Protein AF-A0A9P7BTG9-F1 (afdb_monomer_lite)

Sequence (246 aa):
MSDYFNIENDNTDRVLPYNYRPGTDLISKMVLTDNQGMNMLIKVLVPEVAEDHYVAISMEFINKNKCDVFYAPHDPLSAFPPVFIEVDEKFFVRAVHYINEHKADEELHPLQALGDFVCSQSLSMSTLDYGKNDEWVKLLYSIAHDNFKQLSGEENEKLRCLENGDKASIEKALSYVDDALGFLQRQKRKYCEAIETTPIEEAPPLVYLNKNRKLTSSVDLNDERNKTELYQFVQRFKSIESGRIN

Foldseek 3Di:
DPPLPPPVDPPQVQFDDLCLAQQRLPLLLQLCQDQSSVQLVCCVVPVPDDGPQWHWDFDCDPVNDGQSTKIDGPDPPDPDDIDTHHPDPVLLVVLVVVCVVPVPDPEDDLSNLSSCRNPVSDRGLVPRPPCSVYRSVVSSRVSSSVVVVVVVVVVVVLVVLVVVDDPVSVVVVVVVVVVVVVVVVVVVVVVVVCPVVDPPPPDPPVPPVCPDDPDPDDPPPPPVVVVVVVVVVQQVQQDPVPRDRD

Organism: Rhizopus oryzae (NCBI:txid64495)

Structure (mmCIF, N/CA/C/O backbone):
data_AF-A0A9P7BTG9-F1
#
_entry.id   AF-A0A9P7BTG9-F1
#
loop_
_atom_site.group_PDB
_atom_site.id
_atom_site.type_symbol
_atom_site.label_atom_id
_atom_site.label_alt_id
_atom_site.label_comp_id
_atom_site.label_asym_id
_atom_site.label_entity_id
_atom_site.label_seq_id
_atom_site.pdbx_PDB_ins_code
_atom_site.Cartn_x
_atom_site.Cartn_y
_atom_site.Cartn_z
_atom_site.occupancy
_atom_site.B_iso_or_equiv
_atom_site.auth_seq_id
_atom_site.auth_comp_id
_atom_site.auth_asym_id
_atom_site.auth_atom_id
_atom_site.pdbx_PDB_model_num
ATOM 1 N N . MET A 1 1 ? 2.118 -22.722 -7.208 1.00 48.25 1 MET A N 1
ATOM 2 C CA . MET A 1 1 ? 1.121 -21.640 -7.364 1.00 48.25 1 MET A CA 1
ATOM 3 C C . MET A 1 1 ? -0.091 -21.834 -6.443 1.00 48.25 1 MET A C 1
ATOM 5 O O . MET A 1 1 ? -0.808 -20.872 -6.247 1.00 48.25 1 MET A O 1
ATOM 9 N N . SER A 1 2 ? -0.300 -23.015 -5.832 1.00 49.09 2 SER A N 1
ATOM 10 C CA . SER A 1 2 ? -1.468 -23.319 -4.980 1.00 49.09 2 SER A CA 1
ATOM 11 C C . SER A 1 2 ? -1.389 -22.857 -3.521 1.00 49.09 2 SER A C 1
ATOM 13 O O . SER A 1 2 ? -2.415 -22.840 -2.855 1.00 49.09 2 SER A O 1
ATOM 15 N N . ASP A 1 3 ? -0.213 -22.505 -3.001 1.00 51.28 3 ASP A N 1
ATOM 16 C CA . ASP A 1 3 ? -0.027 -22.437 -1.540 1.00 51.28 3 ASP A CA 1
ATOM 17 C C . ASP A 1 3 ? -0.381 -21.066 -0.928 1.00 51.28 3 ASP A C 1
ATOM 19 O O . ASP A 1 3 ? -0.413 -20.929 0.292 1.00 51.28 3 ASP A O 1
ATOM 23 N N . TYR A 1 4 ? -0.713 -20.066 -1.755 1.00 51.84 4 TYR A N 1
ATOM 24 C CA . TYR A 1 4 ? -1.147 -18.736 -1.300 1.00 51.84 4 TYR A CA 1
ATOM 25 C C . TYR A 1 4 ? -2.617 -18.682 -0.854 1.00 51.84 4 TYR A C 1
ATOM 27 O O . TYR A 1 4 ? -2.995 -17.797 -0.089 1.00 51.84 4 TYR A O 1
ATOM 35 N N . PHE A 1 5 ? -3.455 -19.619 -1.303 1.00 51.56 5 PHE A N 1
ATOM 36 C CA . PHE A 1 5 ? -4.912 -19.504 -1.208 1.00 51.56 5 PHE A CA 1
ATOM 37 C C . PHE A 1 5 ? -5.517 -20.461 -0.176 1.00 51.56 5 PHE A C 1
ATOM 39 O O . PHE A 1 5 ? -6.381 -21.271 -0.490 1.00 51.56 5 PHE A O 1
ATOM 46 N N . ASN A 1 6 ? -5.096 -20.355 1.086 1.00 49.50 6 ASN A N 1
ATOM 47 C CA . ASN A 1 6 ? -5.855 -20.918 2.213 1.00 49.50 6 ASN A CA 1
ATOM 48 C C . ASN A 1 6 ? -6.811 -19.854 2.783 1.00 49.50 6 ASN A C 1
ATOM 50 O O . ASN A 1 6 ? -6.765 -19.498 3.960 1.00 49.50 6 ASN A O 1
ATOM 54 N N . ILE A 1 7 ? -7.668 -19.295 1.923 1.00 54.38 7 ILE A N 1
ATOM 55 C CA . ILE A 1 7 ? -8.685 -18.310 2.314 1.00 54.38 7 ILE A CA 1
ATOM 56 C C . ILE A 1 7 ? -9.969 -19.078 2.677 1.00 54.38 7 ILE A C 1
ATOM 58 O O . ILE A 1 7 ? -10.955 -19.059 1.952 1.00 54.38 7 ILE A O 1
ATOM 62 N N . GLU A 1 8 ? -9.976 -19.794 3.807 1.00 49.59 8 GLU A N 1
ATOM 63 C CA . GLU A 1 8 ? -11.132 -20.606 4.253 1.00 49.59 8 GLU A CA 1
ATOM 64 C C . GLU A 1 8 ? -12.331 -19.783 4.784 1.00 49.59 8 GLU A C 1
ATOM 66 O O . GLU A 1 8 ? -13.208 -20.302 5.469 1.00 49.59 8 GLU A O 1
ATOM 71 N N . ASN A 1 9 ? -12.425 -18.489 4.477 1.00 52.09 9 ASN A N 1
ATOM 72 C CA . ASN A 1 9 ? -13.602 -17.693 4.821 1.00 52.09 9 ASN A CA 1
ATOM 73 C C . ASN A 1 9 ? -13.928 -16.712 3.700 1.00 52.09 9 ASN A C 1
ATOM 75 O O . ASN A 1 9 ? -13.334 -15.636 3.617 1.00 52.09 9 ASN A O 1
ATOM 79 N N . ASP A 1 10 ? -14.918 -17.083 2.890 1.00 55.00 10 ASP A N 1
ATOM 80 C CA . ASP A 1 10 ? -15.597 -16.226 1.920 1.00 55.00 10 ASP A CA 1
ATOM 81 C C . ASP A 1 10 ? -16.343 -15.105 2.663 1.00 55.00 10 ASP A C 1
ATOM 83 O O . ASP A 1 10 ? -17.532 -15.179 2.963 1.00 55.00 10 ASP A O 1
ATOM 87 N N . ASN A 1 11 ? -15.590 -14.103 3.111 1.00 59.12 11 ASN A N 1
ATOM 88 C CA . ASN A 1 11 ? -16.087 -12.987 3.903 1.00 59.12 11 ASN A CA 1
ATOM 89 C C . ASN A 1 11 ? -16.090 -11.728 3.032 1.00 59.12 11 ASN A C 1
ATOM 91 O O . ASN A 1 11 ? -15.403 -10.742 3.306 1.00 59.12 11 ASN A O 1
ATOM 95 N N . THR A 1 12 ? -16.856 -11.802 1.941 1.00 60.56 12 THR A N 1
ATOM 96 C CA . THR A 1 12 ? -17.071 -10.729 0.955 1.00 60.56 12 THR A CA 1
ATOM 97 C C . THR A 1 12 ? -17.723 -9.474 1.544 1.00 60.56 12 THR A C 1
ATOM 99 O O . THR A 1 12 ? -17.720 -8.423 0.904 1.00 60.56 12 THR A O 1
ATOM 102 N N . ASP A 1 13 ? -18.258 -9.573 2.763 1.00 64.50 13 ASP A N 1
ATOM 103 C CA . ASP A 1 13 ? -18.960 -8.505 3.485 1.00 64.50 13 ASP A CA 1
ATOM 104 C C . ASP A 1 13 ? -18.029 -7.618 4.328 1.00 64.50 13 ASP A C 1
ATOM 106 O O . ASP A 1 13 ? -18.480 -6.752 5.081 1.00 64.50 13 ASP A O 1
ATOM 110 N N . ARG A 1 14 ? -16.710 -7.799 4.214 1.00 70.31 14 ARG A N 1
ATOM 111 C CA . ARG A 1 14 ? -15.727 -6.933 4.872 1.00 70.31 14 ARG A CA 1
ATOM 112 C C . ARG A 1 14 ? -15.742 -5.541 4.231 1.00 70.31 14 ARG A C 1
ATOM 114 O O . ARG A 1 14 ? -15.359 -5.373 3.076 1.00 70.31 14 ARG A O 1
ATOM 121 N N . VAL A 1 15 ? -16.179 -4.545 5.002 1.00 76.25 15 VAL A N 1
ATOM 122 C CA . VAL A 1 15 ? -16.248 -3.135 4.588 1.00 76.25 15 VAL A CA 1
ATOM 123 C C . VAL A 1 15 ? -15.075 -2.355 5.179 1.00 76.25 15 VAL A C 1
ATOM 125 O O . VAL A 1 15 ? -14.891 -2.336 6.397 1.00 76.25 15 VAL A O 1
ATOM 128 N N . LEU A 1 16 ? -14.311 -1.670 4.327 1.00 73.06 16 LEU A N 1
ATOM 129 C CA . LEU A 1 16 ? -13.250 -0.749 4.739 1.00 73.06 16 LEU A CA 1
ATOM 130 C C . LEU A 1 16 ? -13.822 0.666 4.967 1.00 73.06 16 LEU A C 1
ATOM 132 O O . LEU A 1 16 ? -14.593 1.154 4.135 1.00 73.06 16 LEU A O 1
ATOM 136 N N . PRO A 1 17 ? -13.470 1.377 6.058 1.00 73.56 17 PRO A N 1
ATOM 137 C CA . PRO A 1 17 ? -13.908 2.761 6.242 1.00 73.56 17 PRO A CA 1
ATOM 138 C C . PRO A 1 17 ? -13.326 3.699 5.178 1.00 73.56 17 PRO A C 1
ATOM 140 O O . PRO A 1 17 ? -12.291 3.418 4.585 1.00 73.56 17 PRO A O 1
ATOM 143 N N . TYR A 1 18 ? -13.952 4.865 4.977 1.00 69.56 18 TYR A N 1
ATOM 144 C CA . TYR A 1 18 ? -13.616 5.803 3.892 1.00 69.56 18 TYR A CA 1
ATOM 145 C C . TYR A 1 18 ? -12.119 6.149 3.780 1.00 69.56 18 TYR A C 1
ATOM 147 O O . TYR A 1 18 ? -11.564 6.130 2.686 1.00 69.56 18 TYR A O 1
ATOM 155 N N . ASN A 1 19 ? -11.454 6.413 4.907 1.00 65.50 19 ASN A N 1
ATOM 156 C CA . ASN A 1 19 ? -10.033 6.790 4.932 1.00 65.50 19 ASN A CA 1
ATOM 157 C C . ASN A 1 19 ? -9.084 5.620 4.611 1.00 65.50 19 ASN A C 1
ATOM 159 O O . ASN A 1 19 ? -7.916 5.835 4.294 1.00 65.50 19 ASN A O 1
ATOM 163 N N . TYR A 1 20 ? -9.601 4.394 4.662 1.00 66.94 20 TYR A N 1
ATOM 164 C CA . TYR A 1 20 ? -8.882 3.142 4.448 1.00 66.94 20 TYR A CA 1
ATOM 165 C C . TYR A 1 20 ? -9.385 2.427 3.186 1.00 66.94 20 TYR A C 1
ATOM 167 O O . TYR A 1 20 ? -9.318 1.206 3.076 1.00 66.94 20 TYR A O 1
ATOM 175 N N . ARG A 1 21 ? -9.935 3.174 2.227 1.00 71.00 21 ARG A N 1
ATOM 176 C CA . ARG A 1 21 ? -10.299 2.599 0.935 1.00 71.00 21 ARG A CA 1
ATOM 177 C C . ARG A 1 21 ? -9.044 2.314 0.108 1.00 71.00 21 ARG A C 1
ATOM 179 O O . ARG A 1 21 ? -8.092 3.095 0.166 1.00 71.00 21 ARG A O 1
ATOM 186 N N . PRO A 1 22 ? -9.049 1.255 -0.709 1.00 63.25 22 PRO A N 1
ATOM 187 C CA . PRO A 1 22 ? -8.039 1.081 -1.744 1.00 63.25 22 PRO A CA 1
ATOM 188 C C . PRO A 1 22 ? -7.953 2.339 -2.627 1.00 63.25 22 PRO A C 1
ATOM 190 O O . PRO A 1 22 ? -8.976 2.956 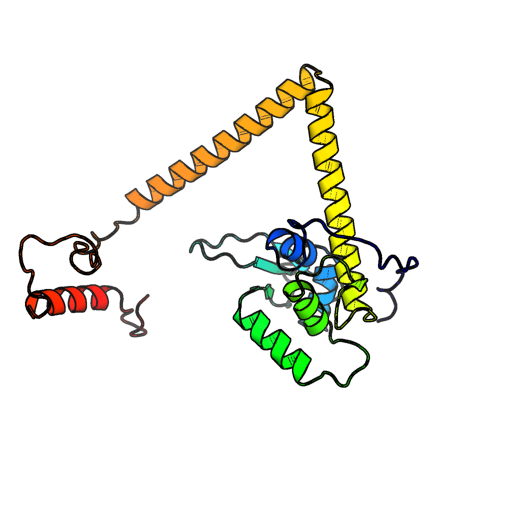-2.924 1.00 63.25 22 PRO A O 1
ATOM 193 N N . GLY A 1 23 ? -6.744 2.783 -2.973 1.00 61.44 23 GLY A N 1
ATOM 194 C CA . GLY A 1 23 ? -6.535 4.042 -3.703 1.00 61.44 23 GLY A CA 1
ATOM 195 C C . GLY A 1 23 ? -6.393 5.286 -2.831 1.00 61.44 23 GLY A C 1
ATOM 196 O O . GLY A 1 23 ? -6.029 6.345 -3.341 1.00 61.44 23 GLY A O 1
ATOM 197 N N . THR A 1 24 ? -6.597 5.178 -1.512 1.00 64.69 24 THR A N 1
ATOM 198 C CA . THR A 1 24 ? -5.967 6.127 -0.588 1.00 64.69 24 THR A CA 1
ATOM 199 C C . THR A 1 24 ? -4.496 5.755 -0.410 1.00 64.69 24 THR A C 1
ATOM 201 O O . THR A 1 24 ? -4.118 4.579 -0.477 1.00 64.69 24 THR A O 1
ATOM 204 N N . ASP A 1 25 ? -3.655 6.765 -0.187 1.00 69.19 25 ASP A N 1
ATOM 205 C CA . ASP A 1 25 ? -2.204 6.602 -0.050 1.00 69.19 25 ASP A CA 1
ATOM 206 C C . ASP A 1 25 ? -1.841 5.587 1.051 1.00 69.19 25 ASP A C 1
ATOM 208 O O . ASP A 1 25 ? -0.943 4.768 0.891 1.00 69.19 25 ASP A O 1
ATOM 212 N N . LEU A 1 26 ? -2.600 5.582 2.152 1.00 76.62 26 LEU A N 1
ATOM 213 C CA . LEU A 1 26 ? -2.288 4.784 3.334 1.00 76.62 26 LEU A CA 1
ATOM 214 C C . LEU A 1 26 ? -2.482 3.277 3.115 1.00 76.62 26 LEU A C 1
ATOM 216 O O . LEU A 1 26 ? -1.546 2.514 3.321 1.00 76.62 26 LEU A O 1
ATOM 220 N N . ILE A 1 27 ? -3.673 2.832 2.702 1.00 80.31 27 ILE A N 1
ATOM 221 C CA . ILE A 1 27 ? -3.947 1.389 2.565 1.00 80.31 27 ILE A CA 1
ATOM 222 C C . ILE A 1 27 ? -3.188 0.782 1.397 1.00 80.31 27 ILE A C 1
ATOM 224 O O . ILE A 1 27 ? -2.675 -0.328 1.516 1.00 80.31 27 ILE A O 1
ATOM 228 N N . SER A 1 28 ? -3.049 1.532 0.305 1.00 79.12 28 SER A N 1
ATOM 229 C CA . SER A 1 28 ? -2.242 1.098 -0.834 1.00 79.12 28 SER A CA 1
ATOM 230 C C . SER A 1 28 ? -0.789 0.886 -0.403 1.00 79.12 28 SER A C 1
ATOM 232 O O . SER A 1 28 ? -0.228 -0.172 -0.672 1.00 79.12 28 SER A O 1
ATOM 234 N N . LYS A 1 29 ? -0.208 1.816 0.370 1.00 82.88 29 LYS A N 1
ATOM 235 C CA . LYS A 1 29 ? 1.131 1.636 0.951 1.00 82.88 29 LYS A CA 1
ATOM 236 C C . LYS A 1 29 ? 1.209 0.434 1.879 1.00 82.88 29 LYS A C 1
ATOM 238 O O . LYS A 1 29 ? 2.139 -0.345 1.739 1.00 82.88 29 LYS A O 1
ATOM 243 N N . MET A 1 30 ? 0.235 0.243 2.769 1.00 85.19 30 MET A N 1
ATOM 244 C CA . MET A 1 30 ? 0.238 -0.898 3.692 1.00 85.19 30 MET A CA 1
ATOM 245 C C . MET A 1 30 ? 0.230 -2.240 2.963 1.00 85.19 30 MET A C 1
ATOM 247 O O . MET A 1 30 ? 1.031 -3.109 3.290 1.00 85.19 30 MET A O 1
ATOM 251 N N . VAL A 1 31 ? -0.627 -2.388 1.950 1.00 86.56 31 VAL A N 1
ATOM 252 C CA . VAL A 1 31 ? -0.682 -3.597 1.115 1.00 86.56 31 VAL A CA 1
ATOM 253 C C . VAL A 1 31 ? 0.636 -3.812 0.371 1.00 86.56 31 VAL A C 1
ATOM 255 O O . VAL A 1 31 ? 1.121 -4.936 0.299 1.00 86.56 31 VAL A O 1
ATOM 258 N N . LEU A 1 32 ? 1.251 -2.742 -0.138 1.00 88.19 32 LEU A N 1
ATOM 259 C CA . LEU A 1 32 ? 2.544 -2.821 -0.818 1.00 88.19 32 LEU A CA 1
ATOM 260 C C . LEU A 1 32 ? 3.720 -3.084 0.140 1.00 88.19 32 LEU A C 1
ATOM 262 O O . LEU A 1 32 ? 4.764 -3.552 -0.305 1.00 88.19 32 LEU A O 1
ATOM 266 N N . THR A 1 33 ? 3.593 -2.790 1.433 1.00 90.38 33 THR A N 1
ATOM 267 C CA . THR A 1 33 ? 4.624 -3.090 2.444 1.00 90.38 33 THR A CA 1
ATOM 268 C C . THR A 1 33 ? 4.406 -4.415 3.168 1.00 90.38 33 THR A C 1
ATOM 270 O O . THR A 1 33 ? 5.292 -4.852 3.897 1.00 90.38 33 THR A O 1
ATOM 273 N N . ASP A 1 34 ? 3.242 -5.040 2.996 1.00 92.38 34 ASP A N 1
ATOM 274 C CA . ASP A 1 34 ? 2.944 -6.354 3.552 1.00 92.38 34 ASP A CA 1
ATOM 275 C C . ASP A 1 34 ? 3.774 -7.441 2.850 1.00 92.38 34 ASP A C 1
ATOM 277 O O . ASP A 1 34 ? 3.947 -7.412 1.630 1.00 92.38 34 ASP A O 1
ATOM 281 N N . ASN A 1 35 ? 4.276 -8.419 3.608 1.00 92.38 35 ASN A N 1
ATOM 282 C CA . ASN A 1 35 ? 5.151 -9.458 3.061 1.00 92.38 35 ASN A CA 1
ATOM 283 C C . ASN A 1 35 ? 4.454 -10.306 1.990 1.00 92.38 35 ASN A C 1
ATOM 285 O O . ASN A 1 35 ? 5.084 -10.653 0.992 1.00 92.38 35 ASN A O 1
ATOM 289 N N . GLN A 1 36 ? 3.163 -10.619 2.149 1.00 90.38 36 GLN A N 1
ATOM 290 C CA . GLN A 1 36 ? 2.427 -11.403 1.156 1.00 90.38 36 GLN A CA 1
ATOM 291 C C . GLN A 1 36 ? 2.197 -10.586 -0.117 1.00 90.38 36 GLN A C 1
ATOM 293 O O . GLN A 1 36 ? 2.461 -11.079 -1.215 1.00 90.38 36 GLN A O 1
ATOM 298 N N . GLY A 1 37 ? 1.778 -9.323 0.026 1.00 87.31 37 GLY A N 1
ATOM 299 C CA . GLY A 1 37 ? 1.599 -8.404 -1.104 1.00 87.31 37 GLY A CA 1
ATOM 300 C C . GLY A 1 37 ? 2.902 -8.145 -1.869 1.00 87.31 37 GLY A C 1
ATOM 301 O O . GLY A 1 37 ? 2.932 -8.189 -3.101 1.00 87.31 37 GLY A O 1
ATOM 302 N N . MET A 1 38 ? 4.005 -7.955 -1.143 1.00 92.25 38 MET A N 1
ATOM 303 C CA . MET A 1 38 ? 5.342 -7.796 -1.712 1.00 92.25 38 MET A CA 1
ATOM 304 C C . MET A 1 38 ? 5.807 -9.067 -2.425 1.00 92.25 38 MET A C 1
ATOM 306 O O . MET A 1 38 ? 6.222 -8.983 -3.578 1.00 92.25 38 MET A O 1
ATOM 310 N N . ASN A 1 39 ? 5.724 -10.239 -1.785 1.00 91.88 39 ASN A N 1
ATOM 311 C CA . ASN A 1 39 ? 6.139 -11.507 -2.393 1.00 91.88 39 ASN A CA 1
ATOM 312 C C . ASN A 1 39 ? 5.349 -11.793 -3.673 1.00 91.88 39 ASN A C 1
ATOM 314 O O . ASN A 1 39 ? 5.946 -12.165 -4.682 1.00 91.88 39 ASN A O 1
ATOM 318 N N . MET A 1 40 ? 4.037 -11.531 -3.667 1.00 89.38 40 MET A N 1
ATOM 319 C CA . MET A 1 40 ? 3.194 -11.611 -4.860 1.00 89.38 40 MET A CA 1
ATOM 320 C C . MET A 1 40 ? 3.746 -10.736 -5.997 1.00 89.38 40 MET A C 1
ATOM 322 O O . MET A 1 40 ? 3.944 -11.219 -7.112 1.00 89.38 40 MET A O 1
ATOM 326 N N . LEU A 1 41 ? 4.025 -9.457 -5.729 1.00 88.50 41 LEU A N 1
ATOM 327 C CA . LEU A 1 41 ? 4.524 -8.519 -6.741 1.00 88.50 41 LEU A CA 1
ATOM 328 C C . LEU A 1 41 ? 5.907 -8.891 -7.260 1.00 88.50 41 LEU A C 1
ATOM 330 O O . LEU A 1 41 ? 6.155 -8.909 -8.465 1.00 88.50 41 LEU A O 1
ATOM 334 N N . ILE A 1 42 ? 6.808 -9.203 -6.341 1.00 91.81 42 ILE A N 1
ATOM 335 C CA . ILE A 1 42 ? 8.182 -9.572 -6.639 1.00 91.81 42 ILE A CA 1
ATOM 336 C C . ILE A 1 42 ? 8.230 -10.860 -7.460 1.00 91.81 42 ILE A C 1
ATOM 338 O O . ILE A 1 42 ? 8.995 -10.929 -8.417 1.00 91.81 42 ILE A O 1
ATOM 342 N N . LYS A 1 43 ? 7.360 -11.837 -7.181 1.00 90.50 43 LYS A N 1
ATOM 343 C CA . LYS A 1 43 ? 7.291 -13.074 -7.967 1.00 90.50 43 LYS A CA 1
ATOM 344 C C . LYS A 1 43 ? 6.872 -12.840 -9.417 1.00 90.50 43 LYS A C 1
ATOM 346 O O . LYS A 1 43 ? 7.244 -13.609 -10.296 1.00 90.50 43 LYS A O 1
ATOM 351 N N . VAL A 1 44 ? 6.109 -11.783 -9.670 1.00 86.12 44 VAL A N 1
ATOM 352 C CA . VAL A 1 44 ? 5.677 -11.402 -11.018 1.00 86.12 44 VAL A CA 1
ATOM 353 C C . VAL A 1 44 ? 6.761 -10.612 -11.748 1.00 86.12 44 VAL A C 1
ATOM 355 O O . VAL A 1 44 ? 6.975 -10.818 -12.939 1.00 86.12 44 VAL A O 1
ATOM 358 N N . LEU A 1 45 ? 7.450 -9.714 -11.042 1.00 86.50 45 LEU A N 1
ATOM 359 C CA . LEU A 1 45 ? 8.472 -8.840 -11.624 1.00 86.50 45 LEU A CA 1
ATOM 360 C C . LEU A 1 45 ? 9.835 -9.530 -11.785 1.00 86.50 45 LEU A C 1
ATOM 362 O O . LEU A 1 45 ? 10.576 -9.204 -12.710 1.00 86.50 45 LEU A O 1
ATOM 366 N N . VAL A 1 46 ? 10.163 -10.464 -10.891 1.00 91.12 46 VAL A N 1
ATOM 367 C CA . VAL A 1 46 ? 11.431 -11.207 -10.837 1.00 91.12 46 VAL A CA 1
ATOM 368 C C . VAL A 1 46 ? 11.127 -12.692 -10.565 1.00 91.12 46 VAL A C 1
ATOM 370 O O . VAL A 1 46 ? 11.295 -13.168 -9.442 1.00 91.12 46 VAL A O 1
ATOM 373 N N . PRO A 1 47 ? 10.635 -13.456 -11.558 1.00 88.44 47 PRO A N 1
ATOM 374 C CA . PRO A 1 47 ? 10.112 -14.813 -11.349 1.00 88.44 47 PRO A CA 1
ATOM 375 C C . PRO A 1 47 ? 11.088 -15.812 -10.716 1.00 88.44 47 PRO A C 1
ATOM 377 O O . PRO A 1 47 ? 10.664 -16.772 -10.060 1.00 88.44 47 PRO A O 1
ATOM 380 N N . GLU A 1 48 ? 12.391 -15.593 -10.890 1.00 90.62 48 GLU A N 1
ATOM 381 C CA . GLU A 1 48 ? 13.472 -16.447 -10.393 1.00 90.62 48 GLU A CA 1
ATOM 382 C C . GLU A 1 48 ? 13.701 -16.319 -8.884 1.00 90.62 48 GLU A C 1
ATOM 384 O O . GLU A 1 48 ? 14.339 -17.184 -8.282 1.00 90.62 48 GLU A O 1
ATOM 389 N N . VAL A 1 49 ? 13.191 -15.256 -8.261 1.00 90.44 49 VAL A N 1
ATOM 390 C CA . VAL A 1 49 ? 13.382 -15.020 -6.833 1.00 90.44 49 VAL A CA 1
ATOM 391 C C . VAL A 1 49 ? 12.474 -15.936 -6.004 1.00 90.44 49 VAL A C 1
ATOM 393 O O . VAL A 1 49 ? 11.334 -16.247 -6.381 1.00 90.44 49 VAL A O 1
ATOM 396 N N . ALA A 1 50 ? 12.986 -16.407 -4.871 1.00 89.31 50 ALA A N 1
ATOM 397 C CA . ALA A 1 50 ? 12.166 -17.074 -3.871 1.00 89.31 50 ALA A CA 1
ATOM 398 C C . ALA A 1 50 ? 11.468 -16.040 -2.971 1.00 89.31 50 ALA A C 1
ATOM 400 O O . ALA A 1 50 ? 11.820 -14.859 -2.965 1.00 89.31 50 ALA A O 1
ATOM 401 N N . GLU A 1 51 ? 10.468 -16.495 -2.223 1.00 91.06 51 GLU A N 1
ATOM 402 C CA . GLU A 1 51 ? 9.747 -15.672 -1.249 1.00 91.06 51 GLU A CA 1
ATOM 403 C C . GLU A 1 51 ? 10.695 -15.113 -0.176 1.00 91.06 51 GLU A C 1
ATOM 405 O O . GLU A 1 51 ? 11.767 -15.673 0.079 1.00 91.06 51 GLU A O 1
ATOM 410 N N . ASP A 1 52 ? 10.322 -13.973 0.409 1.00 93.19 52 ASP A N 1
ATOM 411 C CA . ASP A 1 52 ? 11.027 -13.295 1.508 1.00 93.19 52 ASP A CA 1
ATOM 412 C C . ASP A 1 52 ? 12.468 -12.852 1.190 1.00 93.19 52 ASP A C 1
ATOM 414 O O . ASP A 1 52 ? 13.255 -12.522 2.076 1.00 93.19 52 ASP A O 1
ATOM 418 N N . HIS A 1 53 ? 12.832 -12.807 -0.094 1.00 94.12 53 HIS A N 1
ATOM 419 C CA . HIS A 1 53 ? 14.145 -12.334 -0.544 1.00 94.12 53 HIS A CA 1
ATOM 420 C C . HIS A 1 53 ? 14.221 -10.823 -0.726 1.00 94.12 53 HIS A C 1
ATOM 422 O O . HIS A 1 53 ? 15.305 -10.303 -0.988 1.00 94.12 53 HIS A O 1
ATOM 428 N N . TYR A 1 54 ? 13.098 -10.125 -0.604 1.00 95.75 54 TYR A N 1
ATOM 429 C CA . TYR A 1 54 ? 13.026 -8.675 -0.668 1.00 95.75 54 TYR A CA 1
ATOM 430 C C . TYR A 1 54 ? 12.504 -8.110 0.645 1.00 95.75 54 TYR A C 1
ATOM 432 O O . TYR A 1 54 ? 11.838 -8.797 1.413 1.00 95.75 54 TYR A O 1
ATOM 440 N N . VAL A 1 55 ? 12.816 -6.843 0.889 1.00 95.31 55 VAL A N 1
ATOM 441 C CA . VAL A 1 55 ? 12.275 -6.051 1.991 1.00 95.31 55 VAL A CA 1
ATOM 442 C C . VAL A 1 55 ? 11.795 -4.707 1.464 1.00 95.31 55 VAL A C 1
ATOM 444 O O . VAL A 1 55 ? 12.456 -4.080 0.630 1.00 95.31 55 VAL A O 1
ATOM 447 N N . ALA A 1 56 ? 10.654 -4.247 1.971 1.00 92.44 56 ALA A N 1
ATOM 448 C CA . ALA A 1 56 ? 10.177 -2.898 1.723 1.00 92.44 56 ALA A CA 1
ATOM 449 C C . ALA A 1 56 ? 10.983 -1.898 2.558 1.00 92.44 56 ALA A C 1
ATOM 451 O O . ALA A 1 56 ? 11.070 -2.003 3.782 1.00 92.44 56 ALA A O 1
ATOM 452 N N . ILE A 1 57 ? 11.571 -0.907 1.894 1.00 88.62 57 ILE A N 1
ATOM 453 C CA . ILE A 1 57 ? 12.304 0.178 2.537 1.00 88.62 57 ILE A CA 1
ATOM 454 C C . ILE A 1 57 ? 11.522 1.468 2.332 1.00 88.62 57 ILE A C 1
ATOM 456 O O . ILE A 1 57 ? 11.240 1.884 1.208 1.00 88.62 57 ILE A O 1
ATOM 460 N N . SER A 1 58 ? 11.225 2.142 3.440 1.00 77.56 58 SER A N 1
ATOM 461 C CA . SER A 1 58 ? 10.712 3.507 3.407 1.00 77.56 58 SER A CA 1
ATOM 462 C C . SER A 1 58 ? 11.810 4.445 2.902 1.00 77.56 58 SER A C 1
ATOM 464 O O . SER A 1 58 ? 12.784 4.692 3.615 1.00 77.56 58 SER A O 1
ATOM 466 N N . MET A 1 59 ? 11.651 4.998 1.699 1.00 65.06 59 MET A N 1
ATOM 467 C CA . MET A 1 59 ? 12.560 6.015 1.168 1.00 65.06 59 MET A CA 1
ATOM 468 C C . MET A 1 59 ? 11.871 7.365 0.993 1.00 65.06 59 MET A C 1
ATOM 470 O O . MET A 1 59 ? 10.996 7.543 0.151 1.00 65.06 59 MET A O 1
ATOM 474 N N . GLU A 1 60 ? 12.361 8.355 1.735 1.00 61.84 60 GLU A N 1
ATOM 475 C CA . GLU A 1 60 ? 12.297 9.749 1.305 1.00 61.84 60 GLU A CA 1
ATOM 476 C C . GLU A 1 60 ? 13.597 10.044 0.547 1.00 61.84 60 GLU A C 1
ATOM 478 O O . GLU A 1 60 ? 14.677 10.030 1.145 1.00 61.84 60 GLU A O 1
ATOM 483 N N . PHE A 1 61 ? 13.532 10.268 -0.770 1.00 60.12 61 PHE A N 1
ATOM 484 C CA . PHE A 1 61 ? 14.735 10.618 -1.526 1.00 60.12 61 PHE A CA 1
ATOM 485 C C . PHE A 1 61 ? 15.217 12.022 -1.145 1.00 60.12 61 PHE A C 1
ATOM 487 O O . PHE A 1 61 ? 14.435 12.910 -0.798 1.00 60.12 61 PHE A O 1
ATOM 494 N N . ILE A 1 62 ? 16.529 12.248 -1.273 1.00 53.59 62 ILE A N 1
ATOM 495 C CA . ILE A 1 62 ? 17.191 13.532 -0.971 1.00 53.59 62 ILE A CA 1
ATOM 496 C C . ILE A 1 62 ? 16.572 14.694 -1.773 1.00 53.59 62 ILE A C 1
ATOM 498 O O . ILE A 1 62 ? 16.529 15.827 -1.298 1.00 53.59 62 ILE A O 1
ATOM 502 N N . ASN A 1 63 ? 16.036 14.418 -2.964 1.00 58.66 63 ASN A N 1
ATOM 503 C CA . ASN A 1 63 ? 15.382 15.402 -3.830 1.00 58.66 63 ASN A CA 1
ATOM 504 C C . ASN A 1 63 ? 13.924 15.722 -3.440 1.00 58.66 63 ASN A C 1
ATOM 506 O O . ASN A 1 63 ? 13.256 16.441 -4.176 1.00 58.66 63 ASN A O 1
ATOM 510 N N . LYS A 1 64 ? 13.425 15.210 -2.305 1.00 58.84 64 LYS A N 1
ATOM 511 C CA . LYS A 1 64 ? 12.025 15.320 -1.850 1.00 58.84 64 LYS A CA 1
ATOM 512 C C . LYS A 1 64 ? 10.992 14.648 -2.761 1.00 58.84 64 LYS A C 1
ATOM 514 O O . LYS A 1 64 ? 9.805 14.723 -2.444 1.00 58.84 64 LYS A O 1
ATOM 519 N N . ASN A 1 65 ? 11.407 13.961 -3.826 1.00 56.19 65 ASN A N 1
ATOM 520 C CA . ASN A 1 65 ? 10.510 13.035 -4.502 1.00 56.19 65 ASN A CA 1
ATOM 521 C C . ASN A 1 65 ? 10.329 11.822 -3.589 1.00 56.19 65 ASN A C 1
ATOM 523 O O . ASN A 1 65 ? 11.268 11.376 -2.927 1.00 56.19 65 ASN A O 1
ATOM 527 N N . LYS A 1 66 ? 9.106 11.311 -3.511 1.00 64.06 66 LYS A N 1
ATOM 528 C CA . LYS A 1 66 ? 8.791 10.113 -2.737 1.00 64.06 66 LYS A CA 1
ATOM 529 C C . LYS A 1 66 ? 8.374 9.044 -3.733 1.00 64.06 66 LYS A C 1
ATOM 531 O O . LYS A 1 66 ? 7.446 9.271 -4.494 1.00 64.06 66 LYS A O 1
ATOM 536 N N . CYS A 1 67 ? 9.099 7.930 -3.753 1.00 69.00 67 CYS A N 1
ATOM 537 C CA . CYS A 1 67 ? 8.565 6.699 -4.328 1.00 69.00 67 CYS A CA 1
ATOM 538 C C . CYS A 1 67 ? 7.598 6.131 -3.296 1.00 69.00 67 CYS A C 1
ATOM 540 O O . CYS A 1 67 ? 7.865 6.246 -2.095 1.00 69.00 67 CYS A O 1
ATOM 542 N N . ASP A 1 68 ? 6.498 5.536 -3.742 1.00 76.00 68 ASP A N 1
ATOM 543 C CA . ASP A 1 68 ? 5.522 4.997 -2.801 1.00 76.00 68 ASP A CA 1
ATOM 544 C C . ASP A 1 68 ? 6.109 3.818 -2.041 1.00 76.00 68 ASP A C 1
ATOM 546 O O . ASP A 1 68 ? 6.035 3.805 -0.812 1.00 76.00 68 ASP A O 1
ATOM 550 N N . VAL A 1 69 ? 6.767 2.892 -2.753 1.00 86.62 69 VAL A N 1
ATOM 551 C CA . VAL A 1 69 ? 7.485 1.769 -2.141 1.00 86.62 69 VAL A CA 1
ATOM 552 C C . VAL A 1 69 ? 8.766 1.419 -2.905 1.00 86.62 69 VAL A C 1
ATOM 554 O O . VAL A 1 69 ? 8.788 1.378 -4.134 1.00 86.62 69 VAL A O 1
ATOM 557 N N . PHE A 1 70 ? 9.844 1.143 -2.168 1.00 89.88 70 PHE A N 1
ATOM 558 C CA . PHE A 1 70 ? 11.093 0.601 -2.702 1.00 89.88 70 PHE A CA 1
ATOM 559 C C . PHE A 1 70 ? 11.345 -0.790 -2.130 1.00 89.88 70 PHE A C 1
ATOM 561 O O . PHE A 1 70 ? 11.397 -0.948 -0.910 1.00 89.88 70 PHE A O 1
ATOM 568 N N . TYR A 1 71 ? 11.556 -1.778 -2.995 1.00 94.19 71 TYR A N 1
ATOM 569 C CA . TYR A 1 71 ? 11.964 -3.116 -2.594 1.00 94.19 71 TYR A CA 1
ATOM 570 C C . TYR A 1 71 ? 13.451 -3.320 -2.861 1.00 94.19 71 TYR A C 1
ATOM 572 O O . TYR A 1 71 ? 13.926 -3.180 -3.991 1.00 94.19 71 TYR A O 1
ATOM 580 N N . ALA A 1 72 ? 14.179 -3.708 -1.821 1.00 93.56 72 ALA A N 1
ATOM 581 C CA . ALA A 1 72 ? 15.572 -4.116 -1.930 1.00 93.56 72 ALA A CA 1
ATOM 582 C C . ALA A 1 72 ? 15.706 -5.614 -1.665 1.00 93.56 72 ALA A C 1
ATOM 584 O O . ALA A 1 72 ? 14.996 -6.119 -0.793 1.00 93.56 72 ALA A O 1
ATOM 585 N N . PRO A 1 73 ? 16.637 -6.312 -2.333 1.00 95.25 73 PRO A N 1
ATOM 586 C CA . PRO A 1 73 ? 17.031 -7.643 -1.906 1.00 95.25 73 PRO A CA 1
ATOM 587 C C . PRO A 1 73 ? 17.489 -7.619 -0.443 1.00 95.25 73 PRO A C 1
ATOM 589 O O . PRO A 1 73 ? 18.246 -6.736 -0.035 1.00 95.25 73 PRO A O 1
ATOM 592 N N . HIS A 1 74 ? 17.041 -8.594 0.343 1.00 93.62 74 HIS A N 1
ATOM 593 C CA . HIS A 1 74 ? 17.437 -8.749 1.739 1.00 93.62 74 HIS A CA 1
ATOM 594 C C . HIS A 1 74 ? 18.944 -9.035 1.854 1.00 93.62 74 HIS A C 1
ATOM 596 O O . HIS A 1 74 ? 19.610 -8.537 2.761 1.00 93.62 74 HIS A O 1
ATOM 602 N N . ASP A 1 75 ? 19.491 -9.843 0.940 1.00 93.25 75 ASP A N 1
ATOM 603 C CA . ASP A 1 75 ? 20.933 -10.050 0.818 1.00 93.25 75 ASP A CA 1
ATOM 604 C C . ASP A 1 75 ? 21.539 -8.988 -0.117 1.00 93.25 75 ASP A C 1
ATOM 606 O O . ASP A 1 75 ? 21.269 -9.022 -1.321 1.00 93.25 75 ASP A O 1
ATOM 610 N N . PRO A 1 76 ? 22.383 -8.065 0.383 1.00 87.50 76 PRO A N 1
ATOM 611 C CA . PRO A 1 76 ? 23.028 -7.052 -0.451 1.00 87.50 76 PRO A CA 1
ATOM 612 C C . PRO A 1 76 ? 24.031 -7.638 -1.456 1.00 87.50 76 PRO A C 1
ATOM 614 O O . PRO A 1 76 ? 24.458 -6.925 -2.363 1.00 87.50 76 PRO A O 1
ATOM 617 N N . LEU A 1 77 ? 24.432 -8.906 -1.299 1.00 91.69 77 LEU A N 1
ATOM 618 C CA . LEU A 1 77 ? 25.273 -9.630 -2.258 1.00 91.69 77 LEU A CA 1
ATOM 619 C C . LEU A 1 77 ? 24.458 -10.366 -3.327 1.00 91.69 77 LEU A C 1
ATOM 621 O O . LEU A 1 77 ? 25.038 -10.963 -4.237 1.00 91.69 77 LEU A O 1
ATOM 625 N N . SER A 1 78 ? 23.129 -10.323 -3.231 1.00 92.62 78 SER A N 1
ATOM 626 C CA . SER A 1 78 ? 22.252 -10.905 -4.231 1.00 92.62 78 SER A CA 1
ATOM 627 C C . SER A 1 78 ? 22.427 -10.233 -5.594 1.00 92.62 78 SER A C 1
ATOM 629 O O . SER A 1 78 ? 22.612 -9.022 -5.700 1.00 92.62 78 SER A O 1
ATOM 631 N N . ALA A 1 79 ? 22.313 -11.030 -6.658 1.00 92.88 79 ALA A N 1
ATOM 632 C CA . ALA A 1 79 ? 22.287 -10.535 -8.032 1.00 92.88 79 ALA A CA 1
ATOM 633 C C . ALA A 1 79 ? 20.919 -9.948 -8.436 1.00 92.88 79 ALA A C 1
ATOM 635 O O . ALA A 1 79 ? 20.779 -9.445 -9.552 1.00 92.88 79 ALA A O 1
ATOM 636 N N . PHE A 1 80 ? 19.904 -10.037 -7.569 1.00 92.44 80 PHE A N 1
ATOM 637 C CA . PHE A 1 80 ? 18.569 -9.539 -7.877 1.00 92.44 80 PHE A CA 1
ATOM 638 C C . PHE A 1 80 ? 18.533 -8.000 -7.900 1.00 92.44 80 PHE A C 1
ATOM 640 O O . PHE A 1 80 ? 19.146 -7.350 -7.051 1.00 92.44 80 PHE A O 1
ATOM 647 N N . PRO A 1 81 ? 17.830 -7.383 -8.865 1.00 92.38 81 PRO A N 1
ATOM 648 C CA . PRO A 1 81 ? 17.788 -5.931 -8.978 1.00 92.38 81 PRO A CA 1
ATOM 649 C C . PRO A 1 81 ? 16.883 -5.311 -7.899 1.00 92.38 81 PRO A C 1
ATOM 651 O O . PRO A 1 81 ? 15.870 -5.907 -7.534 1.00 92.38 81 PRO A O 1
ATOM 654 N N . PRO A 1 82 ? 17.167 -4.095 -7.407 1.00 91.69 82 PRO A N 1
ATOM 655 C CA . PRO A 1 82 ? 16.188 -3.351 -6.620 1.00 91.69 82 PRO A CA 1
ATOM 656 C C . PRO A 1 82 ? 14.962 -2.990 -7.475 1.00 91.69 82 PRO A C 1
ATOM 658 O O . PRO A 1 82 ? 15.089 -2.739 -8.676 1.00 91.69 82 PRO A O 1
ATOM 661 N N . VAL A 1 83 ? 13.782 -2.928 -6.856 1.00 89.81 83 VAL A N 1
ATOM 662 C CA . VAL A 1 83 ? 12.508 -2.643 -7.536 1.00 89.81 83 VAL A CA 1
ATOM 663 C C . VAL A 1 83 ? 11.889 -1.373 -6.960 1.00 89.81 83 VAL A C 1
ATOM 665 O O . VAL A 1 83 ? 11.734 -1.234 -5.749 1.00 89.81 83 VAL A O 1
ATOM 668 N N . PHE A 1 84 ? 11.519 -0.442 -7.837 1.00 86.19 84 PHE A N 1
ATOM 669 C CA . PHE A 1 84 ? 10.829 0.796 -7.476 1.00 86.19 84 PHE A CA 1
ATOM 670 C C . PHE A 1 84 ? 9.365 0.689 -7.893 1.00 86.19 84 PHE A C 1
ATOM 672 O O . PHE A 1 84 ? 9.082 0.385 -9.054 1.00 86.19 84 PHE A O 1
ATOM 679 N N . ILE A 1 85 ? 8.451 0.956 -6.962 1.00 82.12 85 ILE A N 1
ATOM 680 C CA . ILE A 1 85 ? 7.017 1.027 -7.235 1.00 82.12 85 ILE A CA 1
ATOM 681 C C . ILE A 1 85 ? 6.553 2.456 -6.996 1.00 82.12 85 ILE A C 1
ATOM 683 O O . ILE A 1 85 ? 6.453 2.926 -5.860 1.00 82.12 85 ILE A O 1
ATOM 687 N N . GLU A 1 86 ? 6.265 3.127 -8.104 1.00 79.88 86 GLU A N 1
ATOM 688 C CA . GLU A 1 86 ? 5.630 4.435 -8.131 1.00 79.88 86 GLU A CA 1
ATOM 689 C C . GLU A 1 86 ? 4.180 4.251 -8.572 1.00 79.88 86 GLU A C 1
ATOM 691 O O . GLU A 1 86 ? 3.894 3.745 -9.663 1.00 79.88 86 GLU A O 1
ATOM 696 N N . VAL A 1 87 ? 3.266 4.625 -7.688 1.00 72.25 87 VAL A N 1
ATOM 697 C CA . VAL A 1 87 ? 1.830 4.512 -7.888 1.00 72.25 87 VAL A CA 1
ATOM 698 C C . VAL A 1 87 ? 1.344 5.873 -8.396 1.00 72.25 87 VAL A C 1
ATOM 700 O O . VAL A 1 87 ? 0.781 6.681 -7.663 1.00 72.25 87 VAL A O 1
ATOM 703 N N . ASP A 1 88 ? 1.619 6.161 -9.672 1.00 71.00 88 ASP A N 1
ATOM 704 C CA . ASP A 1 88 ? 1.224 7.417 -10.323 1.00 71.00 88 ASP A CA 1
ATOM 705 C C . ASP A 1 88 ? -0.003 7.268 -11.241 1.00 71.00 88 ASP A C 1
ATOM 707 O O . ASP A 1 88 ? -0.371 6.177 -11.679 1.00 71.00 88 ASP A O 1
ATOM 711 N N . GLU A 1 89 ? -0.628 8.398 -11.597 1.00 63.25 89 GLU A N 1
ATOM 712 C CA . GLU A 1 89 ? -1.772 8.467 -12.529 1.00 63.25 89 GLU A CA 1
ATOM 713 C C . GLU A 1 89 ? -1.517 7.711 -13.844 1.00 63.25 89 GLU A C 1
ATOM 715 O O . GLU A 1 89 ? -2.424 7.118 -14.426 1.00 63.25 89 GLU A O 1
ATOM 720 N N . LYS A 1 90 ? -0.264 7.657 -14.308 1.00 65.44 90 LYS A N 1
ATOM 721 C CA . LYS A 1 90 ? 0.098 6.965 -15.550 1.00 65.44 90 LYS A CA 1
ATOM 722 C C . LYS A 1 90 ? 0.210 5.457 -15.367 1.00 65.44 90 LYS A C 1
ATOM 724 O O . LYS A 1 90 ? -0.158 4.723 -16.284 1.00 65.44 90 LYS A O 1
ATOM 729 N N . PHE A 1 91 ? 0.722 4.987 -14.232 1.00 66.31 91 PHE A N 1
ATOM 730 C CA . PHE A 1 91 ? 0.683 3.583 -13.837 1.00 66.31 91 PHE A CA 1
ATOM 731 C C . PHE A 1 91 ? -0.764 3.104 -13.830 1.00 66.31 91 PHE A C 1
ATOM 733 O O . PHE A 1 91 ? -1.069 2.090 -14.455 1.00 66.31 91 PHE A O 1
ATOM 740 N N . PHE A 1 92 ? -1.662 3.910 -13.264 1.00 63.03 92 PHE A N 1
ATOM 741 C CA . PHE A 1 92 ? -3.094 3.642 -13.263 1.00 63.03 92 PHE A CA 1
ATOM 742 C C . PHE A 1 92 ? -3.698 3.572 -14.668 1.00 63.03 92 PHE A C 1
ATOM 744 O O . PHE A 1 92 ? -4.359 2.589 -14.998 1.00 63.03 92 PHE A O 1
ATOM 751 N N . VAL A 1 93 ? -3.413 4.543 -15.541 1.00 60.28 93 VAL A N 1
ATOM 752 C CA . VAL A 1 93 ? -3.890 4.514 -16.938 1.00 60.28 93 VAL A CA 1
ATOM 753 C C . VAL A 1 93 ? -3.379 3.277 -17.682 1.00 60.28 93 VAL A C 1
ATOM 755 O O . VAL A 1 93 ? -4.139 2.654 -18.421 1.00 60.28 93 VAL A O 1
ATOM 758 N N . ARG A 1 94 ? -2.115 2.884 -17.474 1.00 64.44 94 ARG A N 1
ATOM 759 C CA . ARG A 1 94 ? -1.539 1.683 -18.100 1.00 64.44 94 ARG A CA 1
ATOM 760 C C . ARG A 1 94 ? -2.172 0.400 -17.573 1.00 64.44 94 ARG A C 1
ATOM 762 O O . ARG A 1 94 ? -2.497 -0.464 -18.380 1.00 64.44 94 ARG A O 1
ATOM 769 N N . ALA A 1 95 ? -2.372 0.288 -16.261 1.00 61.25 95 ALA A N 1
ATOM 770 C CA . ALA A 1 95 ? -3.026 -0.866 -15.655 1.00 61.25 95 ALA A CA 1
ATOM 771 C C . ALA A 1 95 ? -4.465 -1.008 -16.172 1.00 61.25 95 ALA A C 1
ATOM 773 O O . ALA A 1 95 ? -4.832 -2.071 -16.658 1.00 61.25 95 ALA A O 1
ATOM 774 N N . VAL A 1 96 ? -5.241 0.080 -16.183 1.00 61.53 96 VAL A N 1
ATOM 775 C CA . VAL A 1 96 ? -6.619 0.099 -16.702 1.00 61.53 96 VAL A CA 1
ATOM 776 C C . VAL A 1 96 ? -6.674 -0.227 -18.197 1.00 61.53 96 VAL A C 1
ATOM 778 O O . VAL A 1 96 ? -7.546 -0.981 -18.626 1.00 61.53 96 VAL A O 1
ATOM 781 N N . HIS A 1 97 ? -5.756 0.307 -19.008 1.00 65.88 97 HIS A N 1
ATOM 782 C CA . HIS A 1 97 ? -5.679 -0.025 -20.434 1.00 65.88 97 HIS A CA 1
ATOM 783 C C . HIS A 1 97 ? -5.379 -1.511 -20.640 1.00 65.88 97 HIS A C 1
ATOM 785 O O . HIS A 1 97 ? -6.088 -2.186 -21.379 1.00 65.88 97 HIS A O 1
ATOM 791 N N . TYR A 1 98 ? -4.392 -2.034 -19.911 1.00 64.88 98 TYR A N 1
ATOM 792 C CA . TYR A 1 98 ? -4.004 -3.436 -19.973 1.00 64.88 98 TYR A CA 1
ATOM 793 C C . TYR A 1 98 ? -5.136 -4.370 -19.514 1.00 64.88 98 TYR A C 1
ATOM 795 O O . TYR A 1 98 ? -5.388 -5.377 -20.172 1.00 64.88 98 TYR A O 1
ATOM 803 N N . ILE A 1 99 ? -5.863 -4.014 -18.444 1.00 61.38 99 ILE A N 1
ATOM 804 C CA . ILE A 1 99 ? -7.083 -4.709 -17.999 1.00 61.38 99 ILE A CA 1
ATOM 805 C C . ILE A 1 99 ? -8.122 -4.710 -19.120 1.00 61.38 99 ILE A C 1
ATOM 807 O O . ILE A 1 99 ? -8.626 -5.767 -19.481 1.00 61.38 99 ILE A O 1
ATOM 811 N N . ASN A 1 100 ? -8.426 -3.544 -19.702 1.00 65.12 100 ASN A N 1
ATOM 812 C CA . ASN A 1 100 ? -9.437 -3.405 -20.754 1.00 65.12 100 ASN A CA 1
ATOM 813 C C . ASN A 1 100 ? -9.113 -4.207 -22.023 1.00 65.12 100 ASN A C 1
ATOM 815 O O . ASN A 1 100 ? -10.037 -4.715 -22.656 1.00 65.12 100 ASN A O 1
ATOM 819 N N . GLU A 1 101 ? -7.835 -4.334 -22.375 1.00 67.94 101 GLU A N 1
ATOM 820 C CA . GLU A 1 101 ? -7.381 -5.107 -23.536 1.00 67.94 101 GLU A CA 1
ATOM 821 C C . GLU A 1 101 ? -7.405 -6.626 -23.310 1.00 67.94 101 GLU A C 1
ATOM 823 O O . GLU A 1 101 ? -7.512 -7.373 -24.279 1.00 67.94 101 GLU A O 1
ATOM 828 N N . HIS A 1 102 ? -7.364 -7.084 -22.054 1.00 63.00 102 HIS A N 1
ATOM 829 C CA . HIS A 1 102 ? -7.258 -8.505 -21.696 1.00 63.00 102 HIS A CA 1
ATOM 830 C C . HIS A 1 102 ? -8.459 -9.014 -20.877 1.00 63.00 102 HIS A C 1
ATOM 832 O O . HIS A 1 102 ? -8.364 -10.037 -20.210 1.00 63.00 102 HIS A O 1
ATOM 838 N N . LYS A 1 103 ? -9.624 -8.349 -20.961 1.00 59.03 103 LYS A N 1
ATOM 839 C CA . LYS A 1 103 ? -10.883 -8.707 -20.259 1.00 59.03 103 LYS A CA 1
ATOM 840 C C . LYS A 1 103 ? -11.445 -10.113 -20.546 1.00 59.03 103 LYS A C 1
ATOM 842 O O . LY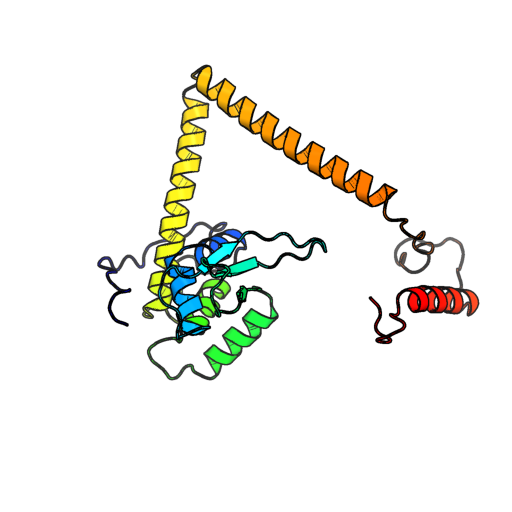S A 1 103 ? -12.537 -10.423 -20.078 1.00 59.03 103 LYS A O 1
ATOM 847 N N . ALA A 1 104 ? -10.777 -10.921 -21.365 1.00 56.66 104 ALA A N 1
ATOM 848 C CA . ALA A 1 104 ? -11.289 -12.204 -21.833 1.00 56.66 104 ALA A CA 1
ATOM 849 C C . ALA A 1 104 ? -10.938 -13.392 -20.921 1.00 56.66 104 ALA A C 1
ATOM 851 O O . ALA A 1 104 ? -11.571 -14.436 -21.068 1.00 56.66 104 ALA A O 1
ATOM 852 N N . ASP A 1 105 ? -9.988 -13.239 -19.994 1.00 60.38 105 ASP A N 1
ATOM 853 C CA . ASP A 1 105 ? -9.577 -14.324 -19.099 1.00 60.38 105 ASP A CA 1
ATOM 854 C C . ASP A 1 105 ? -10.364 -14.292 -17.775 1.00 60.38 105 ASP A C 1
ATOM 856 O O . ASP A 1 105 ? -10.675 -13.225 -17.236 1.00 60.38 105 ASP A O 1
ATOM 860 N N . GLU A 1 106 ? -10.729 -15.476 -17.266 1.00 67.75 106 GLU A N 1
ATOM 861 C CA . GLU A 1 106 ? -11.491 -15.635 -16.014 1.00 67.75 106 GLU A CA 1
ATOM 862 C C . GLU A 1 106 ? -10.669 -15.271 -14.762 1.00 67.75 106 GLU A C 1
ATOM 864 O O . GLU A 1 106 ? -11.256 -14.970 -13.723 1.00 67.75 106 GLU A O 1
ATOM 869 N N . GLU A 1 107 ? -9.336 -15.258 -14.867 1.00 82.25 107 GLU A N 1
ATOM 870 C CA . GLU A 1 107 ? -8.398 -14.988 -13.774 1.00 82.25 107 GLU A CA 1
ATOM 871 C C . GLU A 1 107 ? -7.511 -13.786 -14.127 1.00 82.25 107 GLU A C 1
ATOM 873 O O . GLU A 1 107 ? -6.922 -13.719 -15.211 1.00 82.25 107 GLU A O 1
ATOM 878 N N . LEU A 1 108 ? -7.433 -12.810 -13.222 1.00 81.00 108 LEU A N 1
ATOM 879 C CA . LEU A 1 108 ? -6.644 -11.605 -13.423 1.00 81.00 108 LEU A CA 1
ATOM 880 C C . LEU A 1 108 ? -5.158 -11.899 -13.293 1.00 81.00 108 LEU A C 1
ATOM 882 O O . LEU A 1 108 ? -4.700 -12.581 -12.377 1.00 81.00 108 LEU A O 1
ATOM 886 N N . HIS A 1 109 ? -4.361 -11.258 -14.145 1.00 83.69 109 HIS A N 1
ATOM 887 C CA . HIS A 1 109 ? -2.933 -11.168 -13.883 1.00 83.69 109 HIS A CA 1
ATOM 888 C C . HIS A 1 109 ? -2.704 -10.413 -12.553 1.00 83.69 109 HIS A C 1
ATOM 890 O O . HIS A 1 109 ? -3.359 -9.396 -12.321 1.00 83.69 109 HIS A O 1
ATOM 896 N N . PRO A 1 110 ? -1.740 -10.784 -11.691 1.00 83.50 110 PRO A N 1
ATOM 897 C CA . PRO A 1 110 ? -1.597 -10.143 -10.377 1.00 83.50 110 PRO A CA 1
ATOM 898 C C . PRO A 1 110 ? -1.374 -8.621 -10.431 1.00 83.50 110 PRO A C 1
ATOM 900 O O . PRO A 1 110 ? -1.867 -7.883 -9.583 1.00 83.50 110 PRO A O 1
ATOM 903 N N . LEU A 1 111 ? -0.679 -8.114 -11.460 1.00 80.50 111 LEU A N 1
ATOM 904 C CA . LEU A 1 111 ? -0.540 -6.661 -11.672 1.00 80.50 111 LEU A CA 1
ATOM 905 C C . LEU A 1 111 ? -1.861 -5.989 -12.068 1.00 80.50 111 LEU A C 1
ATOM 907 O O . LEU A 1 111 ? -2.076 -4.827 -11.734 1.00 80.50 111 LEU A O 1
ATOM 911 N N . GLN A 1 112 ? -2.735 -6.706 -12.777 1.00 79.88 112 GLN A N 1
ATOM 912 C CA . GLN A 1 112 ? -4.081 -6.230 -13.087 1.00 79.88 112 GLN A CA 1
ATOM 913 C C . GLN A 1 112 ? -4.942 -6.217 -11.828 1.00 79.88 112 GLN A C 1
ATOM 915 O O . GLN A 1 112 ? -5.568 -5.200 -11.559 1.00 79.88 112 GLN A O 1
ATOM 920 N N . ALA A 1 113 ? -4.916 -7.288 -11.030 1.00 85.31 113 ALA A N 1
ATOM 921 C CA . ALA A 1 113 ? -5.617 -7.351 -9.751 1.00 85.31 113 ALA A CA 1
ATOM 922 C C . ALA A 1 113 ? -5.158 -6.248 -8.788 1.00 85.31 113 ALA A C 1
ATOM 924 O O . ALA A 1 113 ? -5.989 -5.585 -8.174 1.00 85.31 113 ALA A O 1
ATOM 925 N N . LEU A 1 114 ? -3.848 -5.982 -8.708 1.00 83.94 114 LEU A N 1
ATOM 926 C CA . LEU A 1 114 ? -3.320 -4.858 -7.937 1.00 83.94 114 LEU A CA 1
ATOM 927 C C . LEU A 1 114 ? -3.790 -3.513 -8.495 1.00 83.94 114 LEU A C 1
ATOM 929 O O . LEU A 1 114 ? -4.212 -2.648 -7.732 1.00 83.94 114 LEU A O 1
ATOM 933 N N . GLY A 1 115 ? -3.715 -3.325 -9.814 1.00 78.75 115 GLY A N 1
ATOM 934 C CA . GLY A 1 115 ? -4.189 -2.107 -10.463 1.00 78.75 115 GLY A CA 1
ATOM 935 C C . GLY A 1 115 ? -5.666 -1.843 -10.174 1.00 78.75 115 GLY A C 1
ATOM 936 O O . GLY A 1 115 ? -6.019 -0.734 -9.780 1.00 78.75 115 GLY A O 1
ATOM 937 N N . ASP A 1 116 ? -6.505 -2.870 -10.303 1.00 80.50 116 ASP A N 1
ATOM 938 C CA . ASP A 1 116 ? -7.938 -2.811 -10.019 1.00 80.50 116 ASP A CA 1
ATOM 939 C C . ASP A 1 116 ? -8.203 -2.536 -8.536 1.00 80.50 116 ASP A C 1
ATOM 941 O O . ASP A 1 116 ? -8.933 -1.603 -8.205 1.00 80.50 116 ASP A O 1
ATOM 945 N N . PHE A 1 117 ? -7.517 -3.249 -7.635 1.00 84.44 117 PHE A N 1
ATOM 946 C CA . PHE A 1 117 ? -7.578 -3.017 -6.194 1.00 84.44 117 PHE A CA 1
ATOM 947 C C . PHE A 1 117 ? -7.293 -1.550 -5.869 1.00 84.44 117 PHE A C 1
ATOM 949 O O . PHE A 1 117 ? -8.171 -0.867 -5.341 1.00 84.44 117 PHE A O 1
ATOM 956 N N . VAL A 1 118 ? -6.119 -1.037 -6.249 1.00 79.12 118 VAL A N 1
ATOM 957 C CA . VAL A 1 118 ? -5.705 0.336 -5.926 1.00 79.12 118 VAL A CA 1
ATOM 958 C C . VAL A 1 118 ? -6.599 1.377 -6.622 1.00 79.12 118 VAL A C 1
ATOM 960 O O . VAL A 1 118 ? -6.831 2.440 -6.059 1.00 79.12 118 VAL A O 1
ATOM 963 N N . CYS A 1 119 ? -7.162 1.101 -7.803 1.00 75.56 119 CYS A N 1
ATOM 964 C CA . CYS A 1 119 ? -8.040 2.058 -8.497 1.00 75.56 119 CYS A CA 1
ATOM 965 C C . CYS A 1 119 ? -9.493 2.049 -8.020 1.00 75.56 119 CYS A C 1
ATOM 967 O O . CYS A 1 119 ? -10.186 3.053 -8.179 1.00 75.56 119 CYS A O 1
ATOM 969 N N . SER A 1 120 ? -9.978 0.922 -7.500 1.00 76.19 120 SER A N 1
ATOM 970 C CA . SER A 1 120 ? -11.416 0.690 -7.344 1.00 76.19 120 SER A CA 1
ATOM 971 C C . SER A 1 120 ? -12.105 1.692 -6.416 1.00 76.19 120 SER A C 1
ATOM 973 O O . SER A 1 120 ? -13.305 1.923 -6.564 1.00 76.19 120 SER A O 1
ATOM 975 N N . GLN A 1 121 ? -11.378 2.259 -5.438 1.00 72.88 121 GLN A N 1
ATOM 976 C CA . GLN A 1 121 ? -11.929 3.063 -4.331 1.00 72.88 121 GLN A CA 1
ATOM 977 C C . GLN A 1 121 ? -13.160 2.425 -3.669 1.00 72.88 121 GLN A C 1
ATOM 979 O O . GLN A 1 121 ? -13.977 3.105 -3.032 1.00 72.88 121 GLN A O 1
ATOM 984 N N . SER A 1 122 ? -13.296 1.108 -3.834 1.00 77.06 122 SER A N 1
ATOM 985 C CA . SER A 1 122 ? -14.491 0.368 -3.485 1.00 77.06 122 SER A CA 1
ATOM 986 C C . SER A 1 122 ? -14.471 0.061 -1.996 1.00 77.06 122 SER A C 1
ATOM 988 O O . SER A 1 122 ? -13.421 -0.123 -1.379 1.00 77.06 122 SER A O 1
ATOM 990 N N . LEU A 1 123 ? -15.653 0.091 -1.388 1.00 67.88 123 LEU A N 1
ATOM 991 C CA . LEU A 1 123 ? -15.813 -0.100 0.054 1.00 67.88 123 LEU A CA 1
ATOM 992 C C . LEU A 1 123 ? -15.665 -1.560 0.463 1.00 67.88 123 LEU A C 1
ATOM 994 O O . LEU A 1 123 ? -15.247 -1.849 1.584 1.00 67.88 123 LEU A O 1
ATOM 998 N N . SER A 1 124 ? -16.048 -2.459 -0.432 1.00 76.00 124 SER A N 1
ATOM 999 C CA . SER A 1 124 ? -15.990 -3.892 -0.236 1.00 76.00 124 SER A CA 1
ATOM 1000 C C . SER A 1 124 ? -15.731 -4.573 -1.569 1.00 76.00 124 SER A C 1
ATOM 1002 O O . SER A 1 124 ? -16.009 -4.048 -2.649 1.00 76.00 124 SER A O 1
ATOM 1004 N N . MET A 1 125 ? -15.247 -5.802 -1.482 1.00 81.50 125 MET A N 1
ATOM 1005 C CA . MET A 1 125 ? -15.068 -6.656 -2.647 1.00 81.50 125 MET A CA 1
ATOM 1006 C C . MET A 1 125 ? -16.397 -6.943 -3.365 1.00 81.50 125 MET A C 1
ATOM 1008 O O . MET A 1 125 ? -16.440 -7.047 -4.587 1.00 81.50 125 MET A O 1
ATOM 1012 N N . SER A 1 126 ? -17.506 -7.012 -2.621 1.00 78.62 126 SER A N 1
ATOM 1013 C CA . SER A 1 126 ? -18.850 -7.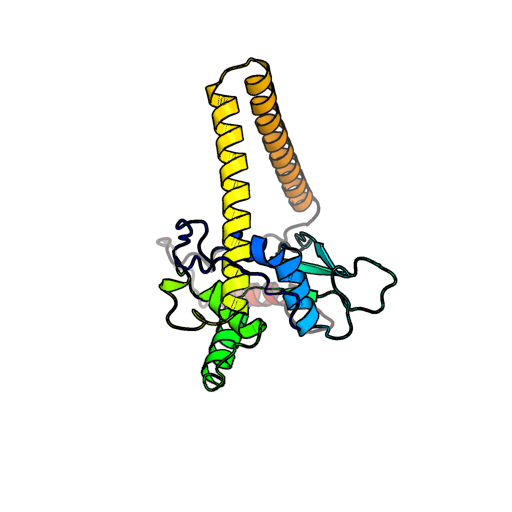217 -3.176 1.00 78.62 126 SER A CA 1
ATOM 1014 C C . SER A 1 126 ? -19.351 -6.062 -4.051 1.00 78.62 126 SER A C 1
ATOM 1016 O O . SER A 1 126 ? -20.238 -6.279 -4.877 1.00 78.62 126 SER A O 1
ATOM 1018 N N . THR A 1 127 ? -18.782 -4.860 -3.908 1.00 80.12 127 THR A N 1
ATOM 1019 C CA . THR A 1 127 ? -19.111 -3.689 -4.736 1.00 80.12 127 THR A CA 1
ATOM 1020 C C . THR A 1 127 ? -18.169 -3.504 -5.923 1.00 80.12 127 THR A C 1
ATOM 1022 O O . THR A 1 127 ? -18.246 -2.482 -6.599 1.00 80.12 127 THR A O 1
ATOM 1025 N N . LEU A 1 128 ? -17.262 -4.450 -6.183 1.00 79.88 128 LEU A N 1
ATOM 1026 C CA . LEU A 1 128 ? -16.413 -4.407 -7.368 1.00 79.88 128 LEU A CA 1
ATOM 1027 C C . LEU A 1 128 ? -17.171 -4.889 -8.607 1.00 79.88 128 LEU A C 1
ATOM 1029 O O . LEU A 1 128 ? -17.723 -5.993 -8.631 1.00 79.88 128 LEU A O 1
ATOM 1033 N N . ASP A 1 129 ? -17.142 -4.069 -9.657 1.00 73.06 129 ASP A N 1
ATOM 1034 C CA . ASP A 1 129 ? -17.700 -4.419 -10.966 1.00 73.06 129 ASP A CA 1
ATOM 1035 C C . ASP A 1 129 ? -16.897 -5.545 -11.646 1.00 73.06 129 ASP A C 1
ATOM 1037 O O . ASP A 1 129 ? -17.448 -6.326 -12.424 1.00 73.06 129 ASP A O 1
ATOM 1041 N N . TYR A 1 130 ? -15.602 -5.653 -11.329 1.00 73.00 130 TYR A N 1
ATOM 1042 C CA . TYR A 1 130 ? -14.666 -6.631 -11.878 1.00 73.00 130 TYR A CA 1
ATOM 1043 C C . TYR A 1 130 ? -13.798 -7.260 -10.778 1.00 73.00 130 TYR A C 1
ATOM 1045 O O . TYR A 1 130 ? -13.718 -6.734 -9.678 1.00 73.00 130 TYR A O 1
ATOM 1053 N N . GLY A 1 131 ? -13.216 -8.438 -11.019 1.00 73.62 131 GLY A N 1
ATOM 1054 C CA . GLY A 1 131 ? -12.283 -9.056 -10.067 1.00 73.62 131 GLY A CA 1
ATOM 1055 C C . GLY A 1 131 ? -12.885 -9.548 -8.740 1.00 73.62 131 GLY A C 1
ATOM 1056 O O . GLY A 1 131 ? -12.182 -10.152 -7.946 1.00 73.62 131 GLY A O 1
ATOM 1057 N N . LYS A 1 132 ? -14.191 -9.389 -8.479 1.00 80.00 132 LYS A N 1
ATOM 1058 C CA . LYS A 1 132 ? -14.821 -9.851 -7.220 1.00 80.00 132 LYS A CA 1
ATOM 1059 C C . LYS A 1 132 ? -14.643 -11.349 -6.923 1.00 80.00 132 LYS A C 1
ATOM 1061 O O . LYS A 1 132 ? -14.685 -11.764 -5.770 1.00 80.00 132 LYS A O 1
ATOM 1066 N N . ASN A 1 133 ? -14.496 -12.154 -7.974 1.00 83.38 133 ASN A N 1
ATOM 1067 C CA . ASN A 1 133 ? -14.278 -13.596 -7.882 1.00 83.38 133 ASN A CA 1
ATOM 1068 C C . ASN A 1 133 ? -12.800 -13.968 -8.035 1.00 83.38 133 ASN A C 1
ATOM 1070 O O . ASN A 1 133 ? -12.472 -15.137 -7.865 1.00 83.38 133 ASN A O 1
ATOM 1074 N N . ASP A 1 134 ? -11.947 -12.997 -8.356 1.00 87.44 134 ASP A N 1
ATOM 1075 C CA . ASP A 1 134 ? -10.532 -13.211 -8.601 1.00 87.44 134 ASP A CA 1
ATOM 1076 C C . ASP A 1 134 ? -9.779 -13.440 -7.287 1.00 87.44 134 ASP A C 1
ATOM 1078 O O . ASP A 1 134 ? -9.978 -12.731 -6.296 1.00 87.44 134 ASP A O 1
ATOM 1082 N N . GLU A 1 135 ? -8.915 -14.449 -7.279 1.00 88.19 135 GLU A N 1
ATOM 1083 C CA . GLU A 1 135 ? -8.201 -14.874 -6.079 1.00 88.19 135 GLU A CA 1
ATOM 1084 C C . GLU A 1 135 ? -7.160 -13.838 -5.624 1.00 88.19 135 GLU A C 1
ATOM 1086 O O . GLU A 1 135 ? -6.998 -13.606 -4.422 1.00 88.19 135 GLU A O 1
ATOM 1091 N N . TRP A 1 136 ? -6.519 -13.121 -6.553 1.00 87.88 136 TRP A N 1
ATOM 1092 C CA . TRP A 1 136 ? -5.571 -12.058 -6.208 1.00 87.88 136 TRP A CA 1
ATOM 1093 C C . TRP A 1 136 ? -6.274 -10.846 -5.610 1.00 87.88 136 TRP A C 1
ATOM 1095 O O . TRP A 1 136 ? -5.816 -10.297 -4.607 1.00 87.88 136 TRP A O 1
ATOM 1105 N N . VAL A 1 137 ? -7.415 -10.448 -6.175 1.00 87.25 137 VAL A N 1
ATOM 1106 C CA . VAL A 1 137 ? -8.228 -9.363 -5.608 1.00 87.25 137 VAL A CA 1
ATOM 1107 C C . VAL A 1 137 ? -8.709 -9.725 -4.199 1.00 87.25 137 VAL A C 1
ATOM 1109 O O . VAL A 1 137 ? -8.593 -8.900 -3.288 1.00 87.25 137 VAL A O 1
ATOM 1112 N N . LYS A 1 138 ? -9.167 -10.966 -3.976 1.00 88.38 138 LYS A N 1
ATOM 1113 C CA . LYS A 1 138 ? -9.533 -11.465 -2.636 1.00 88.38 138 LYS A CA 1
ATOM 1114 C C . LYS A 1 138 ? -8.371 -11.378 -1.651 1.00 88.38 138 LYS A C 1
ATOM 1116 O O . LYS A 1 138 ? -8.554 -10.880 -0.537 1.00 88.38 138 LYS A O 1
ATOM 1121 N N . LEU A 1 139 ? -7.182 -11.824 -2.062 1.00 89.00 139 LEU A N 1
ATOM 1122 C CA . LEU A 1 139 ? -5.974 -11.761 -1.242 1.00 89.00 139 LEU A CA 1
ATOM 1123 C C . LEU A 1 139 ? -5.649 -10.314 -0.845 1.00 89.00 139 LEU A C 1
ATOM 1125 O O . LEU A 1 139 ? -5.471 -10.030 0.340 1.00 89.00 139 LEU A O 1
ATOM 1129 N N . LEU A 1 140 ? -5.656 -9.383 -1.804 1.00 88.44 140 LEU A N 1
ATOM 1130 C CA . LEU A 1 140 ? -5.365 -7.966 -1.554 1.00 88.44 140 LEU A CA 1
ATOM 1131 C C . LEU A 1 140 ? -6.366 -7.323 -0.583 1.00 88.44 140 LEU A C 1
ATOM 1133 O O . LEU A 1 140 ? -5.960 -6.614 0.341 1.00 88.44 140 LEU A O 1
ATOM 1137 N N . TYR A 1 141 ? -7.664 -7.610 -0.729 1.00 87.94 141 TYR A N 1
ATOM 1138 C CA . TYR A 1 141 ? -8.680 -7.149 0.223 1.00 87.94 141 TYR A CA 1
ATOM 1139 C C . TYR A 1 141 ? -8.522 -7.785 1.609 1.00 87.94 141 TYR A C 1
ATOM 1141 O O . TYR A 1 141 ? -8.765 -7.109 2.612 1.00 87.94 141 TYR A O 1
ATOM 1149 N N . SER A 1 142 ? -8.094 -9.051 1.695 1.00 88.50 142 SER A N 1
ATOM 1150 C CA . SER A 1 142 ? -7.807 -9.689 2.984 1.00 88.50 142 SER A CA 1
ATOM 1151 C C . SER A 1 142 ? -6.643 -9.002 3.692 1.00 88.50 142 SER A C 1
ATOM 1153 O O . SER A 1 142 ? -6.807 -8.593 4.841 1.00 88.50 142 SER A O 1
ATOM 1155 N N . ILE A 1 143 ? -5.524 -8.786 2.990 1.00 88.00 143 ILE A N 1
ATOM 1156 C CA . ILE A 1 143 ? -4.350 -8.073 3.518 1.00 88.00 143 ILE A CA 1
ATOM 1157 C C . ILE A 1 143 ? -4.754 -6.676 3.999 1.00 88.00 143 ILE A C 1
ATOM 1159 O O . ILE A 1 143 ? -4.449 -6.285 5.125 1.00 88.00 143 ILE A O 1
ATOM 1163 N N . ALA A 1 144 ? -5.490 -5.922 3.177 1.00 86.50 144 ALA A N 1
ATOM 1164 C CA . ALA A 1 144 ? -5.948 -4.578 3.526 1.00 86.50 144 ALA A CA 1
ATOM 1165 C C . ALA A 1 144 ? -6.817 -4.563 4.791 1.00 86.50 144 ALA A C 1
ATOM 1167 O O . ALA A 1 144 ? -6.668 -3.701 5.658 1.00 86.50 144 ALA A O 1
ATOM 1168 N N . HIS A 1 145 ? -7.719 -5.532 4.912 1.00 86.00 145 HIS A N 1
ATOM 1169 C CA . HIS A 1 145 ? -8.608 -5.648 6.054 1.00 86.00 145 HIS A CA 1
ATOM 1170 C C . HIS A 1 145 ? -7.885 -6.078 7.338 1.00 86.00 145 HIS A C 1
ATOM 1172 O O . HIS A 1 145 ? -8.192 -5.562 8.415 1.00 86.00 145 HIS A O 1
ATOM 1178 N N . ASP A 1 146 ? -6.928 -6.999 7.249 1.00 87.06 146 ASP A N 1
ATOM 1179 C CA . ASP A 1 146 ? -6.159 -7.456 8.409 1.00 87.06 146 ASP A CA 1
ATOM 1180 C C . ASP A 1 146 ? -5.234 -6.341 8.921 1.00 87.06 146 ASP A C 1
ATOM 1182 O O . ASP A 1 146 ? -5.218 -6.052 10.122 1.00 87.06 146 ASP A O 1
ATOM 1186 N N . ASN A 1 147 ? -4.610 -5.600 8.001 1.00 84.44 147 ASN A N 1
ATOM 1187 C CA . ASN A 1 147 ? -3.886 -4.361 8.290 1.00 84.44 147 ASN A CA 1
ATOM 1188 C C . ASN A 1 147 ? -4.774 -3.308 8.971 1.00 84.44 147 ASN A C 1
ATOM 1190 O O . ASN A 1 147 ? -4.387 -2.705 9.975 1.00 84.44 147 ASN A O 1
ATOM 1194 N N . PHE A 1 148 ? -5.997 -3.106 8.472 1.00 84.06 148 PHE A N 1
ATOM 1195 C CA . PHE A 1 148 ? -6.955 -2.192 9.094 1.00 84.06 148 PHE A CA 1
ATOM 1196 C C . PHE A 1 148 ? -7.323 -2.624 10.522 1.00 84.06 148 PHE A C 1
ATOM 1198 O O . PHE A 1 148 ? -7.332 -1.801 11.441 1.00 84.06 148 PHE A O 1
ATOM 1205 N N . LYS A 1 149 ? -7.597 -3.917 10.737 1.00 83.81 149 LYS A N 1
ATOM 1206 C CA . LYS A 1 149 ? -7.901 -4.454 12.069 1.00 83.81 149 LYS A CA 1
ATOM 1207 C C . LYS A 1 149 ? -6.767 -4.194 13.050 1.00 83.81 149 LYS A C 1
ATOM 1209 O O . LYS A 1 149 ? -7.044 -3.733 14.157 1.00 83.81 149 LYS A O 1
ATOM 1214 N N . GLN A 1 150 ? -5.525 -4.438 12.640 1.00 82.81 150 GLN A N 1
ATOM 1215 C CA . GLN A 1 150 ? -4.356 -4.167 13.470 1.00 82.81 150 GLN A CA 1
ATOM 1216 C C . GLN A 1 150 ? -4.285 -2.688 13.872 1.00 82.81 150 GLN A C 1
ATOM 1218 O O . GLN A 1 150 ? -4.236 -2.388 15.065 1.00 82.81 150 GLN A O 1
ATOM 1223 N N . LEU A 1 151 ? -4.385 -1.768 12.905 1.00 79.38 151 LEU A N 1
ATOM 1224 C CA . LEU A 1 151 ? -4.367 -0.326 13.179 1.00 79.38 151 LEU A CA 1
ATOM 1225 C C . LEU A 1 151 ? -5.483 0.099 14.131 1.00 79.38 151 LEU A C 1
ATOM 1227 O O . LEU A 1 151 ? -5.238 0.808 15.106 1.00 79.38 151 LEU A O 1
ATOM 1231 N N . SER A 1 152 ? -6.706 -0.369 13.880 1.00 77.38 152 SER A N 1
ATOM 1232 C CA . SER A 1 152 ? -7.847 -0.046 14.735 1.00 77.38 152 SER A CA 1
ATOM 1233 C C . SER A 1 152 ? -7.668 -0.585 16.159 1.00 77.38 152 SER A C 1
ATOM 1235 O O . SER A 1 152 ? -8.093 0.054 17.120 1.00 77.38 152 SER A O 1
ATOM 1237 N N . GLY A 1 153 ? -7.016 -1.741 16.324 1.00 77.12 153 GLY A N 1
ATOM 1238 C CA . GLY A 1 153 ? -6.674 -2.300 17.629 1.00 77.12 153 GLY A CA 1
ATOM 1239 C C . GLY A 1 153 ? -5.692 -1.411 18.388 1.00 77.12 153 GLY A C 1
ATOM 1240 O O . GLY A 1 153 ? -5.954 -1.055 19.537 1.00 77.12 153 GLY A O 1
ATOM 1241 N N . GLU A 1 154 ? -4.615 -0.987 17.724 1.00 75.00 154 GLU A N 1
ATOM 1242 C CA . GLU A 1 154 ? -3.602 -0.096 18.301 1.00 75.00 154 GLU A CA 1
ATOM 1243 C C . GLU A 1 154 ? -4.173 1.280 18.673 1.00 75.00 154 GLU A C 1
ATOM 1245 O O . GLU A 1 154 ? -3.842 1.831 19.725 1.00 75.00 154 GLU A O 1
ATOM 1250 N N . GLU A 1 155 ? -5.040 1.855 17.835 1.00 74.75 155 GLU A N 1
ATOM 1251 C CA . GLU A 1 155 ? -5.706 3.131 18.122 1.00 74.75 155 GLU A CA 1
ATOM 1252 C C . GLU A 1 155 ? -6.655 3.022 19.318 1.00 74.75 155 GLU A C 1
ATOM 1254 O O . GLU A 1 155 ? -6.631 3.875 20.207 1.00 74.75 155 GLU A O 1
ATOM 1259 N N . ASN A 1 156 ? -7.449 1.950 19.385 1.00 76.31 156 ASN A N 1
ATOM 1260 C CA . ASN A 1 156 ? -8.349 1.707 20.510 1.00 76.31 156 ASN A CA 1
ATOM 1261 C C . ASN A 1 156 ? -7.587 1.436 21.814 1.00 76.31 156 ASN A C 1
ATOM 1263 O O . ASN A 1 156 ? -8.028 1.867 22.879 1.00 76.31 156 ASN A O 1
ATOM 1267 N N . GLU A 1 157 ? -6.442 0.751 21.759 1.00 73.56 157 GLU A N 1
ATOM 1268 C CA . GLU A 1 157 ? -5.570 0.571 22.922 1.00 73.56 157 GLU A CA 1
ATOM 1269 C C . GLU A 1 157 ? -5.004 1.913 23.399 1.00 73.56 157 GLU A C 1
ATOM 1271 O O . GLU A 1 157 ? -5.102 2.233 24.585 1.00 73.56 157 GLU A O 1
ATOM 1276 N N . LYS A 1 158 ? -4.505 2.747 22.475 1.00 72.06 158 LYS A N 1
ATOM 1277 C CA . LYS A 1 158 ? -4.037 4.107 22.788 1.00 72.06 158 LYS A CA 1
ATOM 1278 C C . LYS A 1 158 ? -5.147 4.951 23.423 1.00 72.06 158 LYS A C 1
ATOM 1280 O O . LYS A 1 158 ? -4.895 5.610 24.431 1.00 72.06 158 LYS A O 1
ATOM 1285 N N . LEU A 1 159 ? -6.370 4.897 22.888 1.00 73.81 159 LEU A N 1
ATOM 1286 C CA . LEU A 1 159 ? -7.538 5.584 23.455 1.00 73.81 159 LEU A CA 1
ATOM 1287 C C . LEU A 1 159 ? -7.879 5.072 24.859 1.00 73.81 159 LEU A C 1
ATOM 1289 O O . LEU A 1 159 ? -8.051 5.877 25.769 1.00 73.81 159 LEU A O 1
ATOM 1293 N N . ARG A 1 160 ? -7.881 3.754 25.083 1.00 71.06 160 ARG A N 1
ATOM 1294 C CA . ARG A 1 160 ? -8.118 3.174 26.416 1.00 71.06 160 ARG A CA 1
ATOM 1295 C C . ARG A 1 160 ? -7.040 3.552 27.427 1.00 71.06 160 ARG A C 1
ATOM 1297 O O . ARG A 1 160 ? -7.365 3.775 28.589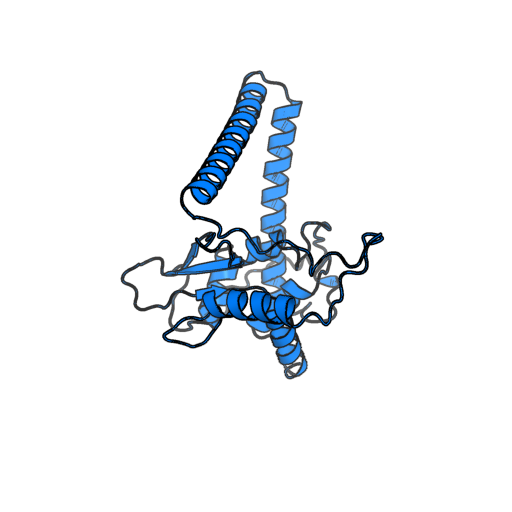 1.00 71.06 160 ARG A O 1
ATOM 1304 N N . CYS A 1 161 ? -5.772 3.641 27.023 1.00 66.19 161 CYS A N 1
ATOM 1305 C CA . CYS A 1 161 ? -4.703 4.142 27.893 1.00 66.19 161 CYS A CA 1
ATOM 1306 C C . CYS A 1 161 ? -4.946 5.600 28.309 1.00 66.19 161 CYS A C 1
ATOM 1308 O O . CYS A 1 161 ? -4.693 5.956 29.459 1.00 66.19 161 CYS A O 1
ATOM 1310 N N . LEU A 1 162 ? -5.464 6.432 27.401 1.00 67.69 162 LEU A N 1
ATOM 1311 C CA . LEU A 1 162 ? -5.831 7.817 27.707 1.00 67.69 162 LEU A CA 1
ATOM 1312 C C . LEU A 1 162 ? -7.056 7.895 28.634 1.00 67.69 162 LEU A C 1
ATOM 1314 O O . LEU A 1 162 ? -7.050 8.678 29.581 1.00 67.69 162 LEU A O 1
ATOM 1318 N N . GLU A 1 163 ? -8.079 7.070 28.395 1.00 70.44 163 GLU A N 1
ATOM 1319 C CA . GLU A 1 163 ? -9.319 7.041 29.186 1.00 70.44 163 GLU A CA 1
ATOM 1320 C C . GLU A 1 163 ? -9.123 6.460 30.595 1.00 70.44 163 GLU A C 1
ATOM 1322 O O . GLU A 1 163 ? -9.724 6.948 31.551 1.00 70.44 163 GLU A O 1
ATOM 1327 N N . ASN A 1 164 ? -8.256 5.453 30.749 1.00 66.69 164 ASN A N 1
ATOM 1328 C CA . ASN A 1 164 ? -8.035 4.768 32.027 1.00 66.69 164 ASN A CA 1
ATOM 1329 C C . ASN A 1 164 ? -7.102 5.513 32.993 1.00 66.69 164 ASN A C 1
ATOM 1331 O O . ASN A 1 164 ? -6.898 5.037 34.107 1.00 66.69 164 ASN A O 1
ATOM 1335 N N . GLY A 1 165 ? -6.567 6.677 32.604 1.00 60.84 165 GLY A N 1
ATOM 1336 C CA . GLY A 1 165 ? -6.087 7.704 33.537 1.00 60.84 165 GLY A CA 1
ATOM 1337 C C . GLY A 1 165 ? -5.070 7.260 34.596 1.00 60.84 165 GLY A C 1
ATOM 1338 O O . GLY A 1 165 ? -4.997 7.871 35.660 1.00 60.84 165 GLY A O 1
ATOM 1339 N N . ASP A 1 166 ? -4.284 6.216 34.342 1.00 73.56 166 ASP A N 1
ATOM 1340 C CA . ASP A 1 166 ? -3.099 5.918 35.140 1.00 73.56 166 ASP A CA 1
ATOM 1341 C C . ASP A 1 166 ? -2.045 6.989 34.820 1.00 73.56 166 ASP A C 1
ATOM 1343 O O . ASP A 1 166 ? -1.782 7.299 33.654 1.00 73.56 166 ASP A O 1
ATOM 1347 N N . LYS A 1 167 ? -1.423 7.553 35.859 1.00 79.75 167 LYS A N 1
ATOM 1348 C CA . LYS A 1 167 ? -0.308 8.498 35.750 1.00 79.75 167 LYS A CA 1
ATOM 1349 C C . LYS A 1 167 ? 0.770 8.033 34.754 1.00 79.75 167 LYS A C 1
ATOM 1351 O O . LYS A 1 167 ? 1.267 8.857 33.993 1.00 79.75 167 LYS A O 1
ATOM 1356 N N . ALA A 1 168 ? 1.070 6.736 34.693 1.00 81.00 168 ALA A N 1
ATOM 1357 C CA . ALA A 1 168 ? 2.006 6.141 33.741 1.00 81.00 168 ALA A CA 1
ATOM 1358 C C . ALA A 1 168 ? 1.532 6.253 32.281 1.00 81.00 168 ALA A C 1
ATOM 1360 O O . ALA A 1 168 ? 2.339 6.476 31.380 1.00 81.00 168 ALA A O 1
ATOM 1361 N N . SER A 1 169 ? 0.223 6.145 32.031 1.00 73.50 169 SER A N 1
ATOM 1362 C CA . SER A 1 169 ? -0.349 6.319 30.689 1.00 73.50 169 SER A CA 1
ATOM 1363 C C . SER A 1 169 ? -0.316 7.783 30.248 1.00 73.50 169 SER A C 1
ATOM 1365 O O . SER A 1 169 ? -0.020 8.067 29.088 1.00 73.50 169 SER A O 1
ATOM 1367 N N . ILE A 1 170 ? -0.532 8.717 31.183 1.00 80.31 170 ILE A N 1
ATOM 1368 C CA . ILE A 1 170 ? -0.384 10.159 30.935 1.00 80.31 170 ILE A CA 1
ATOM 1369 C C . ILE A 1 170 ? 1.082 10.505 30.644 1.00 80.31 170 ILE A C 1
ATOM 1371 O O . ILE A 1 170 ? 1.361 11.192 29.665 1.00 80.31 170 ILE A O 1
ATOM 1375 N N . GLU A 1 171 ? 2.029 9.996 31.438 1.00 85.62 171 GLU A N 1
ATOM 1376 C CA . GLU A 1 171 ? 3.468 10.200 31.210 1.00 85.62 171 GLU A CA 1
ATOM 1377 C C . GLU A 1 171 ? 3.915 9.634 29.854 1.00 85.62 171 GLU A C 1
ATOM 1379 O O . GLU A 1 171 ? 4.640 10.299 29.112 1.00 85.62 171 GLU A O 1
ATOM 1384 N N . LYS A 1 172 ? 3.420 8.451 29.472 1.00 82.31 172 LYS A N 1
ATOM 1385 C CA . LYS A 1 172 ? 3.701 7.853 28.160 1.00 82.31 172 LYS A CA 1
ATOM 1386 C C . LYS A 1 172 ? 3.108 8.671 27.006 1.00 82.31 172 LYS A C 1
ATOM 1388 O O . LYS A 1 172 ? 3.773 8.857 25.991 1.00 82.31 172 LYS A O 1
ATOM 1393 N N . ALA A 1 173 ? 1.890 9.194 27.156 1.00 79.75 173 ALA A N 1
ATOM 1394 C CA . ALA A 1 173 ? 1.281 10.071 26.155 1.00 79.75 173 ALA A CA 1
ATOM 1395 C C . ALA A 1 173 ? 2.060 11.387 25.989 1.00 79.75 173 ALA A C 1
ATOM 1397 O O . ALA A 1 173 ? 2.301 11.820 24.863 1.00 79.75 173 ALA A O 1
ATOM 1398 N N . LEU A 1 174 ? 2.508 11.990 27.096 1.00 85.62 174 LEU A N 1
ATOM 1399 C CA . LEU A 1 174 ? 3.357 13.185 27.072 1.00 85.62 174 LEU A CA 1
ATOM 1400 C C . LEU A 1 174 ? 4.701 12.910 26.383 1.00 85.62 174 LEU A C 1
ATOM 1402 O O . LEU A 1 174 ? 5.116 13.709 25.548 1.00 85.62 174 LEU A O 1
ATOM 1406 N N . SER A 1 175 ? 5.316 11.746 26.628 1.00 90.81 175 SER A N 1
ATOM 1407 C CA . SER A 1 175 ? 6.531 11.318 25.919 1.00 90.81 175 SER A CA 1
ATOM 1408 C C . SER A 1 175 ? 6.340 11.295 24.400 1.00 90.81 175 SER A C 1
ATOM 1410 O O . SER A 1 175 ? 7.208 11.770 23.672 1.00 90.81 175 SER A O 1
ATOM 1412 N N . TYR A 1 176 ? 5.207 10.787 23.900 1.00 81.06 176 TYR A N 1
ATOM 1413 C CA . TYR A 1 176 ? 4.937 10.781 22.458 1.00 81.06 176 TYR A CA 1
ATOM 1414 C C . TYR A 1 176 ? 4.782 12.190 21.876 1.00 81.06 176 TYR A C 1
ATOM 1416 O O . TYR A 1 176 ? 5.220 12.445 20.752 1.00 81.06 176 TYR A O 1
ATOM 1424 N N . VAL A 1 177 ? 4.182 13.116 22.632 1.00 86.94 177 VAL A N 1
ATOM 1425 C CA . VAL A 1 177 ? 4.079 14.526 22.227 1.00 86.94 177 VAL A CA 1
ATOM 1426 C C . VAL A 1 177 ? 5.464 15.176 22.167 1.00 86.94 177 VAL A C 1
ATOM 1428 O O . VAL A 1 177 ? 5.766 15.869 21.191 1.00 86.94 177 VAL A O 1
ATOM 1431 N N . ASP A 1 178 ? 6.321 14.912 23.153 1.00 90.06 178 ASP A N 1
ATOM 1432 C CA . ASP A 1 178 ? 7.690 15.433 23.194 1.00 90.06 178 ASP A CA 1
ATOM 1433 C C . ASP A 1 178 ? 8.551 14.881 22.046 1.00 90.06 178 ASP A C 1
ATOM 1435 O O . ASP A 1 178 ? 9.255 15.645 21.375 1.00 90.06 178 ASP A O 1
ATOM 1439 N N . ASP A 1 179 ? 8.444 13.583 21.746 1.00 86.44 179 ASP A N 1
ATOM 1440 C CA . ASP A 1 179 ? 9.140 12.951 20.620 1.00 86.44 179 ASP A CA 1
ATOM 1441 C C . ASP A 1 179 ? 8.718 13.557 19.275 1.00 86.44 179 ASP A C 1
ATOM 1443 O O . ASP A 1 179 ? 9.569 13.888 18.434 1.00 86.44 179 ASP A O 1
ATOM 1447 N N . ALA A 1 180 ? 7.410 13.759 19.081 1.00 82.25 180 ALA A N 1
ATOM 1448 C CA . ALA A 1 180 ? 6.860 14.391 17.886 1.00 82.25 180 ALA A CA 1
ATOM 1449 C C . ALA A 1 180 ? 7.336 15.846 17.746 1.00 82.25 180 ALA A C 1
ATOM 1451 O O . ALA A 1 180 ? 7.769 16.265 16.665 1.00 82.25 180 ALA A O 1
ATOM 1452 N N . LEU A 1 181 ? 7.336 16.614 18.839 1.00 88.44 181 LEU A N 1
ATOM 1453 C CA . LEU A 1 181 ? 7.842 17.986 18.849 1.00 88.44 181 LEU A CA 1
ATOM 1454 C C . LEU A 1 181 ? 9.343 18.033 18.526 1.00 88.44 181 LEU A C 1
ATOM 1456 O O . LEU A 1 181 ? 9.777 18.844 17.702 1.00 88.44 181 LEU A O 1
ATOM 1460 N N . GLY A 1 182 ? 10.134 17.133 19.114 1.00 90.44 182 GLY A N 1
ATOM 1461 C CA . GLY A 1 182 ? 11.565 17.010 18.845 1.00 90.44 182 GLY A CA 1
ATOM 1462 C C . GLY A 1 182 ? 11.856 16.626 17.392 1.00 90.44 182 GLY A C 1
ATOM 1463 O O . GLY A 1 182 ? 12.776 17.163 16.767 1.00 90.44 182 GLY A O 1
ATOM 1464 N N . PHE A 1 183 ? 11.053 15.734 16.805 1.00 88.06 183 PHE A N 1
ATOM 1465 C CA . PHE A 1 183 ? 11.112 15.434 15.375 1.00 88.06 183 PHE A CA 1
ATOM 1466 C C . PHE A 1 183 ? 10.858 16.684 14.521 1.00 88.06 183 PHE A C 1
ATOM 1468 O O . PHE A 1 183 ? 11.694 17.019 13.678 1.00 88.06 183 PHE A O 1
ATOM 1475 N N . LEU A 1 184 ? 9.777 17.424 14.779 1.00 85.44 184 LEU A N 1
ATOM 1476 C CA . LEU A 1 184 ? 9.438 18.638 14.026 1.00 85.44 184 LEU A CA 1
ATOM 1477 C C . LEU A 1 184 ? 10.519 19.722 14.137 1.00 85.44 184 LEU A C 1
ATOM 1479 O O . LEU A 1 184 ? 10.861 20.366 13.144 1.00 85.44 184 LEU A O 1
ATOM 1483 N N . GLN A 1 185 ? 11.118 19.897 15.316 1.00 88.88 185 GLN A N 1
ATOM 1484 C CA . GLN A 1 185 ? 12.230 20.831 15.507 1.00 88.88 185 GLN A CA 1
ATOM 1485 C C . GLN A 1 185 ? 13.474 20.429 14.707 1.00 88.88 185 GLN A C 1
ATOM 1487 O O . GLN A 1 185 ? 14.119 21.289 14.101 1.00 88.88 185 GLN A O 1
ATOM 1492 N N . ARG A 1 186 ? 13.803 19.129 14.663 1.00 90.62 186 ARG A N 1
ATOM 1493 C CA . ARG A 1 186 ? 14.900 18.612 13.828 1.00 90.62 186 ARG A CA 1
ATOM 1494 C C . ARG A 1 1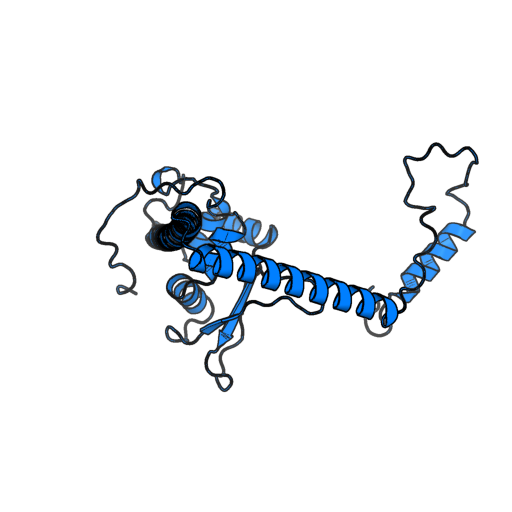86 ? 14.641 18.875 12.346 1.00 90.62 186 ARG A C 1
ATOM 1496 O O . ARG A 1 186 ? 15.552 19.319 11.654 1.00 90.62 186 ARG A O 1
ATOM 1503 N N . GLN A 1 187 ? 13.409 18.671 11.878 1.00 80.62 187 GLN A N 1
ATOM 1504 C CA . GLN A 1 187 ? 13.032 18.975 10.493 1.00 80.62 187 GLN A CA 1
ATOM 1505 C C . GLN A 1 187 ? 13.137 20.472 10.185 1.00 80.62 187 GLN A C 1
ATOM 1507 O O . GLN A 1 187 ? 13.723 20.853 9.173 1.00 80.62 187 GLN A O 1
ATOM 1512 N N . LYS A 1 188 ? 12.660 21.333 11.093 1.00 83.00 188 LYS A N 1
ATOM 1513 C CA . LYS A 1 188 ? 12.801 22.789 10.963 1.00 83.00 188 LYS A CA 1
ATOM 1514 C C . LYS A 1 188 ? 14.269 23.210 10.858 1.00 83.00 188 LYS A C 1
ATOM 1516 O O . LYS A 1 188 ? 14.598 24.027 10.006 1.00 83.00 188 LYS A O 1
ATOM 1521 N N . ARG A 1 189 ? 15.151 22.637 11.686 1.00 88.19 189 ARG A N 1
ATOM 1522 C CA . ARG A 1 189 ? 16.591 22.931 11.646 1.00 88.19 189 ARG A CA 1
ATOM 1523 C C . ARG A 1 189 ? 17.210 22.530 10.311 1.00 88.19 189 ARG A C 1
ATOM 1525 O O . ARG A 1 189 ? 17.833 23.372 9.681 1.00 88.19 189 ARG A O 1
ATOM 1532 N N . LYS A 1 190 ? 16.962 21.298 9.853 1.00 80.62 190 LYS A N 1
ATOM 1533 C CA . LYS A 1 190 ? 17.437 20.819 8.545 1.00 80.62 190 LYS A CA 1
ATOM 1534 C C . LYS A 1 190 ? 16.983 21.732 7.407 1.00 80.62 190 LYS A C 1
ATOM 1536 O O . LYS A 1 190 ? 17.757 22.023 6.505 1.00 80.62 190 LYS A O 1
ATOM 1541 N N . TYR A 1 191 ? 15.737 22.200 7.456 1.00 74.00 191 TYR A N 1
ATOM 1542 C CA . TYR A 1 191 ? 15.206 23.130 6.464 1.00 74.00 191 TYR A CA 1
ATOM 1543 C C . TYR A 1 191 ? 15.925 24.488 6.489 1.00 74.00 191 TYR A C 1
ATOM 1545 O O . TYR A 1 191 ? 16.286 25.000 5.434 1.00 74.00 191 TYR A O 1
ATOM 1553 N N . CYS A 1 192 ? 16.172 25.057 7.673 1.00 80.81 192 CYS A N 1
ATOM 1554 C CA . CYS A 1 192 ? 16.929 26.304 7.810 1.00 80.81 192 CYS A CA 1
ATOM 1555 C C . CYS A 1 192 ? 18.387 26.152 7.346 1.00 80.81 192 CYS A C 1
ATOM 1557 O O . CYS A 1 192 ? 18.855 26.974 6.567 1.00 80.81 192 CYS A O 1
ATOM 1559 N N . GLU A 1 193 ? 19.072 25.079 7.748 1.00 84.19 193 GLU A N 1
ATOM 1560 C CA . GLU A 1 193 ? 20.447 24.786 7.316 1.00 84.19 193 GLU A CA 1
ATOM 1561 C C . GLU A 1 193 ? 20.532 24.614 5.794 1.00 84.19 193 GLU A C 1
ATOM 1563 O O . GLU A 1 193 ? 21.445 25.137 5.159 1.00 84.19 193 GLU A O 1
ATOM 1568 N N . ALA A 1 194 ? 19.557 23.933 5.181 1.00 74.06 194 ALA A N 1
ATOM 1569 C CA . ALA A 1 194 ? 19.483 23.803 3.729 1.00 74.06 194 ALA A CA 1
ATOM 1570 C C . ALA A 1 194 ? 19.300 25.166 3.038 1.00 74.06 194 ALA A C 1
ATOM 1572 O O . ALA A 1 194 ? 19.914 25.405 2.003 1.00 74.06 194 ALA A O 1
ATOM 1573 N N . ILE A 1 195 ? 18.507 26.080 3.607 1.00 71.69 195 ILE A N 1
ATOM 1574 C CA . ILE A 1 195 ? 18.363 27.447 3.074 1.00 71.69 195 ILE A CA 1
ATOM 1575 C C . ILE A 1 195 ? 19.673 28.238 3.181 1.00 71.69 195 ILE A C 1
ATOM 1577 O O . ILE A 1 195 ? 19.998 28.993 2.272 1.00 71.69 195 ILE A O 1
ATOM 1581 N N . GLU A 1 196 ? 20.422 28.085 4.273 1.00 73.88 196 GLU A N 1
ATOM 1582 C CA . GLU A 1 196 ? 21.682 28.813 4.481 1.00 73.88 196 GLU A CA 1
ATOM 1583 C C . GLU A 1 196 ? 22.827 28.275 3.612 1.00 73.88 196 GLU A C 1
ATOM 1585 O O . GLU A 1 196 ? 23.659 29.041 3.129 1.00 73.88 196 GLU A O 1
ATOM 1590 N N . THR A 1 197 ? 22.881 26.955 3.417 1.00 77.94 197 THR A N 1
ATOM 1591 C CA . THR A 1 197 ? 23.982 26.278 2.708 1.00 77.94 197 THR A CA 1
ATOM 1592 C C . THR A 1 197 ? 23.768 26.170 1.206 1.00 77.94 197 THR A C 1
ATOM 1594 O O . THR A 1 197 ? 24.739 26.046 0.459 1.00 77.94 197 THR A O 1
ATOM 1597 N N . THR A 1 198 ? 22.519 26.253 0.750 1.00 67.25 198 THR A N 1
ATOM 1598 C CA . THR A 1 198 ? 22.193 26.296 -0.673 1.00 67.25 198 THR A CA 1
ATOM 1599 C C . THR A 1 198 ? 21.829 27.737 -1.009 1.00 67.25 198 THR A C 1
ATOM 1601 O O . THR A 1 198 ? 20.710 28.144 -0.698 1.00 67.25 198 THR A O 1
ATOM 1604 N N . PRO A 1 199 ? 22.734 28.543 -1.601 1.00 58.88 199 PRO A N 1
ATOM 1605 C CA . PRO A 1 199 ? 22.377 29.879 -2.049 1.00 58.88 199 PRO A CA 1
ATOM 1606 C C . PRO A 1 199 ? 21.238 29.750 -3.058 1.00 58.88 199 PRO A C 1
ATOM 1608 O O . PRO A 1 199 ? 21.426 29.307 -4.190 1.00 58.88 199 PRO A O 1
ATOM 1611 N N . ILE A 1 200 ? 20.032 30.097 -2.616 1.00 56.66 200 ILE A N 1
ATOM 1612 C CA . ILE A 1 200 ? 18.900 30.292 -3.506 1.00 56.66 200 ILE A CA 1
ATOM 1613 C C . ILE A 1 200 ? 19.269 31.554 -4.280 1.00 56.66 200 ILE A C 1
ATOM 1615 O O . ILE A 1 200 ? 19.221 32.645 -3.712 1.00 56.66 200 ILE A O 1
ATOM 1619 N N . GLU A 1 201 ? 19.714 31.414 -5.535 1.00 57.28 201 GLU A N 1
ATOM 1620 C CA . GLU A 1 201 ? 19.785 32.567 -6.436 1.00 57.28 201 GLU A CA 1
ATOM 1621 C C . GLU A 1 201 ? 18.436 33.278 -6.329 1.00 57.28 201 GLU A C 1
ATOM 1623 O O . GLU A 1 201 ? 17.404 32.621 -6.490 1.00 57.28 201 GLU A O 1
ATOM 1628 N N . GLU A 1 202 ? 18.437 34.569 -5.964 1.00 52.69 202 GLU A N 1
ATOM 1629 C CA . GLU A 1 202 ? 17.206 35.344 -5.824 1.00 52.69 202 GLU A CA 1
ATOM 1630 C C . GLU A 1 202 ? 16.354 35.084 -7.061 1.00 52.69 202 GLU A C 1
ATOM 1632 O O . GLU A 1 202 ? 16.728 35.458 -8.177 1.00 52.69 202 GLU A O 1
ATOM 1637 N N . ALA A 1 203 ? 15.238 34.373 -6.866 1.00 56.16 203 ALA A N 1
ATOM 1638 C CA . ALA A 1 203 ? 14.316 34.117 -7.950 1.00 56.16 203 ALA A CA 1
ATOM 1639 C C . ALA A 1 203 ? 13.961 35.494 -8.524 1.00 56.16 203 ALA A C 1
ATOM 1641 O O . ALA A 1 203 ? 13.577 36.376 -7.742 1.00 56.16 203 ALA A O 1
ATOM 1642 N N . PRO A 1 204 ? 14.140 35.719 -9.840 1.00 55.59 204 PRO A N 1
ATOM 1643 C CA . PRO A 1 204 ? 13.929 37.022 -10.435 1.00 55.59 204 PRO A CA 1
ATOM 1644 C C . PRO A 1 204 ? 12.558 37.528 -10.004 1.00 55.59 204 PRO A C 1
ATOM 1646 O O . PRO A 1 204 ? 11.621 36.723 -9.890 1.00 55.59 204 PRO A O 1
ATOM 1649 N N . PRO A 1 205 ? 12.438 38.832 -9.704 1.00 56.09 205 PRO A N 1
ATOM 1650 C CA . PRO A 1 205 ? 11.236 39.388 -9.114 1.00 56.09 205 PRO A CA 1
ATOM 1651 C C . PRO A 1 205 ? 10.008 38.877 -9.870 1.00 56.09 205 PRO A C 1
ATOM 1653 O O . PRO A 1 205 ? 9.975 38.883 -11.102 1.00 56.09 205 PRO A O 1
ATOM 1656 N N . LEU A 1 206 ? 9.011 38.394 -9.119 1.00 57.38 206 LEU A N 1
ATOM 1657 C CA . LEU A 1 206 ? 7.790 37.728 -9.603 1.00 57.38 206 LEU A CA 1
ATOM 1658 C C . LEU A 1 206 ? 6.849 38.675 -10.384 1.00 57.38 206 LEU A C 1
ATOM 1660 O O . LEU A 1 206 ? 5.625 38.549 -10.317 1.00 57.38 206 LEU A O 1
ATOM 1664 N N . VAL A 1 207 ? 7.401 39.638 -11.125 1.00 57.59 207 VAL A N 1
ATOM 1665 C CA . VAL A 1 207 ? 6.694 40.572 -12.007 1.00 57.59 207 VAL A CA 1
ATOM 1666 C C . VAL A 1 207 ? 5.845 39.801 -13.028 1.00 57.59 207 VAL A C 1
ATOM 1668 O O . VAL A 1 207 ? 4.766 40.251 -13.397 1.00 57.59 207 VAL A O 1
ATOM 1671 N N . TYR A 1 208 ? 6.267 38.588 -13.403 1.00 54.09 208 TYR A N 1
ATOM 1672 C CA . TYR A 1 208 ? 5.621 37.756 -14.423 1.00 54.09 208 TYR A CA 1
ATOM 1673 C C . TYR A 1 208 ? 4.464 36.872 -13.921 1.00 54.09 208 TYR A C 1
ATOM 1675 O O . TYR A 1 208 ? 3.672 36.398 -14.733 1.00 54.09 208 TYR A O 1
ATOM 1683 N N . LEU A 1 209 ? 4.339 36.636 -12.608 1.00 51.59 209 LEU A N 1
ATOM 1684 C CA . LEU A 1 209 ? 3.348 35.695 -12.049 1.00 51.59 209 LEU A CA 1
ATOM 1685 C C . LEU A 1 209 ? 2.104 36.377 -11.459 1.00 51.59 209 LEU A C 1
ATOM 1687 O O . LEU A 1 209 ? 1.127 35.713 -11.115 1.00 51.59 209 LEU A O 1
ATOM 1691 N N . ASN A 1 210 ? 2.088 37.707 -11.380 1.00 50.25 210 ASN A N 1
ATOM 1692 C CA . ASN A 1 210 ? 1.025 38.451 -10.710 1.00 50.25 210 ASN A CA 1
ATOM 1693 C C . ASN A 1 210 ? -0.092 38.887 -11.680 1.00 50.25 210 ASN A C 1
ATOM 1695 O O . ASN A 1 210 ? -0.287 40.073 -11.927 1.00 50.25 210 ASN A O 1
ATOM 1699 N N . LYS A 1 211 ? -0.862 37.934 -12.227 1.00 55.22 211 LYS A N 1
ATOM 1700 C CA . LYS A 1 211 ? -2.021 38.245 -13.099 1.00 55.22 211 LYS A CA 1
ATOM 1701 C C . LYS A 1 211 ? -3.207 38.906 -12.370 1.00 55.22 211 LYS A C 1
ATOM 1703 O O . LYS A 1 211 ? -4.065 39.475 -13.034 1.00 55.22 211 LYS A O 1
ATOM 1708 N N . ASN A 1 212 ? -3.249 38.871 -11.031 1.00 51.00 212 ASN A N 1
ATOM 1709 C CA . ASN A 1 212 ? -4.433 39.268 -10.250 1.00 51.00 212 ASN A CA 1
ATOM 1710 C C . ASN A 1 212 ? -4.245 40.477 -9.314 1.00 51.00 212 ASN A C 1
ATOM 1712 O O . ASN A 1 212 ? -5.183 40.841 -8.602 1.00 51.00 212 ASN A O 1
ATOM 1716 N N . ARG A 1 213 ? -3.089 41.156 -9.308 1.00 47.31 213 ARG A N 1
ATOM 1717 C CA . ARG A 1 213 ? -2.996 42.480 -8.667 1.00 47.31 213 ARG A CA 1
ATOM 1718 C C . ARG A 1 213 ? -3.402 43.545 -9.679 1.00 47.31 213 ARG A C 1
ATOM 1720 O O . ARG A 1 213 ? -2.793 43.643 -10.735 1.00 47.31 213 ARG A O 1
ATOM 1727 N N . LYS A 1 214 ? -4.407 44.363 -9.343 1.00 56.03 214 LYS A N 1
ATOM 1728 C CA . LYS A 1 214 ? -4.703 45.623 -10.045 1.00 56.03 214 LYS A CA 1
ATOM 1729 C C . LYS A 1 214 ? -3.417 46.460 -10.103 1.00 56.03 214 LYS A C 1
ATOM 1731 O O . LYS A 1 214 ? -3.054 47.090 -9.113 1.00 56.03 214 LYS A O 1
ATOM 1736 N N . LEU A 1 215 ? -2.718 46.415 -11.236 1.00 47.56 215 LEU A N 1
ATOM 1737 C CA . LEU A 1 215 ? -1.549 47.240 -11.519 1.00 47.56 215 LEU A CA 1
ATOM 1738 C C . LEU A 1 215 ? -2.028 48.674 -11.768 1.00 47.56 215 LEU A C 1
ATOM 1740 O O . LEU A 1 215 ? -2.766 48.937 -12.713 1.00 47.56 215 LEU A O 1
ATOM 1744 N N . THR A 1 216 ? -1.597 49.603 -10.920 1.00 50.25 216 THR A N 1
ATOM 1745 C CA . THR A 1 216 ? -1.728 51.052 -11.135 1.00 50.25 216 THR A CA 1
ATOM 1746 C C . THR A 1 216 ? -0.572 51.641 -11.952 1.00 50.25 216 THR A C 1
ATOM 1748 O O . THR A 1 216 ? -0.493 52.854 -12.112 1.00 50.25 216 THR A O 1
ATOM 1751 N N . SER A 1 217 ? 0.292 50.815 -12.542 1.00 57.75 217 SER A N 1
ATOM 1752 C CA . SER A 1 217 ? 1.239 51.233 -13.576 1.00 57.75 217 SER A CA 1
ATOM 1753 C C . SER A 1 217 ? 1.339 50.147 -14.643 1.00 57.75 217 SER A C 1
ATOM 1755 O O . SER A 1 217 ? 1.497 48.970 -14.332 1.00 57.75 217 SER A O 1
ATOM 1757 N N . SER A 1 218 ? 1.182 50.524 -15.909 1.00 55.28 218 SER A N 1
ATOM 1758 C CA . SER A 1 218 ? 1.262 49.616 -17.052 1.00 55.28 218 SER A CA 1
ATOM 1759 C C . SER A 1 218 ? 2.703 49.138 -17.238 1.00 55.28 218 SER A C 1
ATOM 1761 O O . SER A 1 218 ? 3.512 49.822 -17.863 1.00 55.28 218 SER A O 1
ATOM 1763 N N . VAL A 1 219 ? 3.040 47.977 -16.677 1.00 59.53 219 VAL A N 1
ATOM 1764 C CA . VAL A 1 219 ? 4.252 47.254 -17.073 1.00 59.53 219 VAL A CA 1
ATOM 1765 C C . VAL A 1 219 ? 3.964 46.650 -18.443 1.00 59.53 219 VAL A C 1
ATOM 1767 O O . VAL A 1 219 ? 3.087 45.795 -18.575 1.00 59.53 219 VAL A O 1
ATOM 1770 N N . ASP A 1 220 ? 4.647 47.156 -19.466 1.00 61.69 220 ASP A N 1
ATOM 1771 C CA . ASP A 1 220 ? 4.515 46.668 -20.833 1.00 61.69 220 ASP A CA 1
ATOM 1772 C C . ASP A 1 220 ? 5.113 45.256 -20.917 1.00 61.69 220 ASP A C 1
ATOM 1774 O O . ASP A 1 220 ? 6.326 45.055 -20.859 1.00 61.69 220 ASP A O 1
ATOM 1778 N N . LEU A 1 221 ? 4.242 44.249 -21.006 1.00 58.72 221 LEU A N 1
ATOM 1779 C CA . LEU A 1 221 ? 4.624 42.837 -21.114 1.00 58.72 221 LEU A CA 1
ATOM 1780 C C . LEU A 1 221 ? 5.368 42.524 -22.429 1.00 58.72 221 LEU A C 1
ATOM 1782 O O . LEU A 1 221 ? 5.895 41.421 -22.579 1.00 58.72 221 LEU A O 1
ATOM 1786 N N . ASN A 1 222 ? 5.424 43.478 -23.367 1.00 63.56 222 ASN A N 1
ATOM 1787 C CA . ASN A 1 222 ? 6.229 43.395 -24.582 1.00 63.56 222 ASN A CA 1
ATOM 1788 C C . ASN A 1 222 ? 7.615 44.035 -24.464 1.00 63.56 222 ASN A C 1
ATOM 1790 O O . ASN A 1 222 ? 8.333 44.051 -25.463 1.00 63.56 222 ASN A O 1
ATOM 1794 N N . ASP A 1 223 ? 8.020 44.514 -23.285 1.00 76.06 223 ASP A N 1
ATOM 1795 C CA . ASP A 1 223 ? 9.384 44.997 -23.090 1.00 76.06 223 ASP A CA 1
ATOM 1796 C C . ASP A 1 223 ? 10.382 43.850 -23.331 1.00 76.06 223 ASP A C 1
ATOM 1798 O O . ASP A 1 223 ? 10.497 42.893 -22.557 1.00 76.06 223 ASP A O 1
ATOM 1802 N N . GLU A 1 224 ? 11.099 43.939 -24.449 1.00 79.06 224 GLU A N 1
ATOM 1803 C CA . GLU A 1 224 ? 12.120 42.977 -24.863 1.00 79.06 224 GLU A CA 1
ATOM 1804 C C . GLU A 1 224 ? 13.223 42.819 -23.810 1.00 79.06 224 GLU A C 1
ATOM 1806 O O . GLU A 1 224 ? 13.841 41.755 -23.710 1.00 79.06 224 GLU A O 1
ATOM 1811 N N . ARG A 1 225 ? 13.424 43.829 -22.952 1.00 75.19 225 ARG A N 1
ATOM 1812 C CA . ARG A 1 225 ? 14.350 43.746 -21.822 1.00 75.19 225 ARG A CA 1
ATOM 1813 C C . ARG A 1 225 ? 13.924 42.674 -20.820 1.00 75.19 225 ARG A C 1
ATOM 1815 O O . ARG A 1 225 ? 14.735 41.833 -20.443 1.00 75.19 225 ARG A O 1
ATOM 1822 N N . ASN A 1 226 ? 12.637 42.638 -20.486 1.00 70.38 226 ASN A N 1
ATOM 1823 C CA . ASN A 1 226 ? 12.055 41.683 -19.544 1.00 70.38 226 ASN A CA 1
ATOM 1824 C C . ASN A 1 226 ? 12.093 40.246 -20.093 1.00 70.38 226 ASN A C 1
ATOM 1826 O O . ASN A 1 226 ? 12.458 39.303 -19.388 1.00 70.38 226 ASN A O 1
ATOM 1830 N N . LYS A 1 227 ? 11.796 40.066 -21.390 1.00 75.56 227 LYS A N 1
ATOM 1831 C CA . LYS A 1 227 ? 11.930 38.756 -22.055 1.00 75.56 227 LYS A CA 1
ATOM 1832 C C . LYS A 1 227 ? 13.377 38.271 -22.084 1.00 75.56 227 LYS A C 1
ATOM 1834 O O . LYS A 1 227 ? 13.627 37.084 -21.874 1.00 75.56 227 LYS A O 1
ATOM 1839 N N . THR A 1 228 ? 14.321 39.180 -22.324 1.00 79.75 228 THR A N 1
ATOM 1840 C CA . THR A 1 228 ? 15.753 38.858 -22.364 1.00 79.75 228 THR A CA 1
ATOM 1841 C C . THR A 1 228 ? 16.264 38.430 -20.992 1.00 79.75 228 THR A C 1
ATOM 1843 O O . THR A 1 228 ? 16.967 37.425 -20.898 1.00 79.75 228 THR A O 1
ATOM 1846 N N . GLU A 1 229 ? 15.870 39.127 -19.924 1.00 76.88 229 GLU A N 1
ATOM 1847 C CA . GLU A 1 229 ? 16.225 38.757 -18.548 1.00 76.88 229 GLU A CA 1
ATOM 1848 C C . GLU A 1 229 ? 15.670 37.378 -18.166 1.00 76.88 229 GLU A C 1
ATOM 1850 O O . GLU A 1 229 ? 16.404 36.540 -17.640 1.00 76.88 229 GLU A O 1
ATOM 1855 N N . LEU A 1 230 ? 14.409 37.093 -18.512 1.00 73.56 230 LEU A N 1
ATOM 1856 C CA . LEU A 1 230 ? 13.803 35.782 -18.275 1.00 73.56 230 LEU A CA 1
ATOM 1857 C C . LEU A 1 230 ? 14.515 34.670 -19.063 1.00 73.56 230 LEU A C 1
ATOM 1859 O O . LEU A 1 230 ? 14.787 33.599 -18.520 1.00 73.56 230 LEU A O 1
ATOM 1863 N N . TYR A 1 231 ? 14.851 34.918 -20.332 1.00 77.62 231 TYR A N 1
ATOM 1864 C CA . TYR A 1 231 ? 15.564 33.946 -21.160 1.00 77.62 231 TYR A CA 1
ATOM 1865 C C . TYR A 1 231 ? 16.972 33.666 -20.622 1.00 77.62 231 TYR A C 1
ATOM 1867 O O . TYR A 1 231 ? 17.377 32.508 -20.531 1.00 77.62 231 TYR A O 1
ATOM 1875 N N . GLN A 1 232 ? 17.704 34.707 -20.216 1.00 78.62 232 GLN A N 1
ATOM 1876 C CA . GLN A 1 232 ? 19.021 34.562 -19.594 1.00 78.62 232 GLN A CA 1
ATOM 1877 C C . GLN A 1 232 ? 18.947 33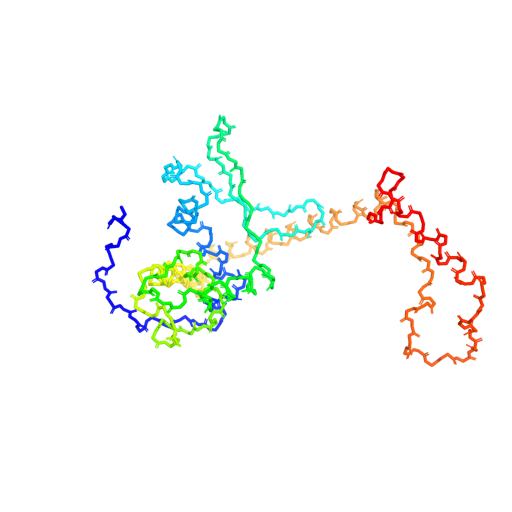.798 -18.272 1.00 78.62 232 GLN A C 1
ATOM 1879 O O . GLN A 1 232 ? 19.813 32.967 -18.015 1.00 78.62 232 GLN A O 1
ATOM 1884 N N . PHE A 1 233 ? 17.909 34.030 -17.466 1.00 75.81 233 PHE A N 1
ATOM 1885 C CA . PHE A 1 233 ? 17.684 33.285 -16.232 1.00 75.81 233 PHE A CA 1
ATOM 1886 C C . PHE A 1 233 ? 17.453 31.792 -16.505 1.00 75.81 233 PHE A C 1
ATOM 1888 O O . PHE A 1 233 ? 18.165 30.956 -15.959 1.00 75.81 233 PHE A O 1
ATOM 1895 N N . VAL A 1 234 ? 16.543 31.443 -17.423 1.00 74.19 234 VAL A N 1
ATOM 1896 C CA . VAL A 1 234 ? 16.248 30.039 -17.781 1.00 74.19 234 VAL A CA 1
ATOM 1897 C C . VAL A 1 234 ? 17.480 29.311 -18.333 1.00 74.19 234 VAL A C 1
ATOM 1899 O O . VAL A 1 234 ? 17.665 28.121 -18.084 1.00 74.19 234 VAL A O 1
ATOM 1902 N N . GLN A 1 235 ? 18.348 30.011 -19.066 1.00 79.38 235 GLN A N 1
ATOM 1903 C CA . GLN A 1 235 ? 19.572 29.424 -19.618 1.00 79.38 235 GLN A CA 1
ATOM 1904 C C . GLN A 1 235 ? 20.602 29.040 -18.545 1.00 79.38 235 GLN A C 1
ATOM 1906 O O . GLN A 1 235 ? 21.390 28.132 -18.792 1.00 79.38 235 GLN A O 1
ATOM 1911 N N . ARG A 1 236 ? 20.574 29.647 -17.349 1.00 76.81 236 ARG A N 1
ATOM 1912 C CA . ARG A 1 236 ? 21.487 29.285 -16.244 1.00 76.81 236 ARG A CA 1
ATOM 1913 C C . ARG A 1 236 ? 21.222 27.897 -15.670 1.00 76.81 236 ARG A C 1
ATOM 1915 O O . ARG A 1 236 ? 22.135 27.276 -15.144 1.00 76.81 236 ARG A O 1
ATOM 1922 N N . PHE A 1 237 ? 19.998 27.397 -15.815 1.00 69.38 237 PHE A N 1
ATOM 1923 C CA . PHE A 1 237 ? 19.600 26.078 -15.322 1.00 69.38 237 PHE A CA 1
ATOM 1924 C C . PHE A 1 237 ? 19.776 24.973 -16.366 1.00 69.38 237 PHE A C 1
ATOM 1926 O O . PHE A 1 237 ? 19.526 23.807 -16.073 1.00 69.38 237 PHE A O 1
ATOM 1933 N N . LYS A 1 238 ? 20.211 25.301 -17.592 1.00 76.88 238 LYS A N 1
ATOM 1934 C CA . LYS A 1 238 ? 20.521 24.276 -18.590 1.00 76.88 238 LYS A CA 1
ATOM 1935 C C . LYS A 1 238 ? 21.861 23.622 -18.282 1.00 76.88 238 LYS A C 1
ATOM 1937 O O . LYS A 1 238 ? 22.898 24.276 -18.249 1.00 76.88 238 LYS A O 1
ATOM 1942 N N . SER A 1 239 ? 21.829 22.305 -18.113 1.00 65.00 239 SER A N 1
ATOM 1943 C CA . SER A 1 239 ? 23.016 21.460 -18.049 1.00 65.00 239 SER A CA 1
ATOM 1944 C C . SER A 1 239 ? 23.863 21.656 -19.307 1.00 65.00 239 SER A C 1
ATOM 1946 O O . SER A 1 239 ? 23.373 21.493 -20.425 1.00 65.00 239 SER A O 1
ATOM 1948 N N . ILE A 1 240 ? 25.145 21.976 -19.119 1.00 73.69 240 ILE A N 1
ATOM 1949 C CA . ILE A 1 240 ? 26.104 22.172 -20.217 1.00 73.69 240 ILE A CA 1
ATOM 1950 C C . ILE A 1 240 ? 26.288 20.873 -21.016 1.00 73.69 240 ILE A C 1
ATOM 1952 O O . ILE A 1 240 ? 26.454 20.915 -22.231 1.00 73.69 240 ILE A O 1
ATOM 1956 N N . GLU A 1 241 ? 26.212 19.719 -20.350 1.00 69.31 241 GLU A N 1
ATOM 1957 C CA . GLU A 1 241 ? 26.423 18.411 -20.978 1.00 69.31 241 GLU A CA 1
ATOM 1958 C C . GLU A 1 241 ? 25.186 17.888 -21.710 1.00 69.31 241 GLU A C 1
ATOM 1960 O O . GLU A 1 241 ? 25.316 17.267 -22.762 1.00 69.31 241 GLU A O 1
ATOM 1965 N N . SER A 1 242 ? 23.980 18.128 -21.182 1.00 78.50 242 SER A N 1
ATOM 1966 C CA . SER A 1 242 ? 22.753 17.540 -21.745 1.00 78.50 242 SER A CA 1
ATOM 1967 C C . SER A 1 242 ? 21.855 18.530 -22.487 1.00 78.50 242 SER A C 1
ATOM 1969 O O . SER A 1 242 ? 20.922 18.115 -23.177 1.00 78.50 242 SER A O 1
ATOM 1971 N N . GLY A 1 243 ? 22.078 19.838 -22.323 1.00 71.81 243 GLY A N 1
ATOM 1972 C CA . GLY A 1 243 ? 21.209 20.900 -22.839 1.00 71.81 243 GLY A CA 1
ATOM 1973 C C . GLY A 1 243 ? 19.808 20.941 -22.209 1.00 71.81 243 GLY A C 1
ATOM 1974 O O . GLY A 1 243 ? 18.991 21.786 -22.590 1.00 71.81 243 GLY A O 1
ATOM 1975 N N . ARG A 1 244 ? 19.512 20.045 -21.258 1.00 61.84 244 ARG A N 1
ATOM 1976 C CA . ARG A 1 244 ? 18.241 19.983 -20.528 1.00 61.84 244 ARG A CA 1
ATOM 1977 C C . ARG A 1 244 ? 18.285 20.922 -19.328 1.00 61.84 244 ARG A C 1
ATOM 1979 O O . ARG A 1 244 ? 19.340 21.121 -18.736 1.00 61.84 244 ARG A O 1
ATOM 1986 N N . ILE A 1 245 ? 17.144 21.524 -19.008 1.00 59.44 245 ILE A N 1
ATOM 1987 C CA . ILE A 1 245 ? 16.974 22.319 -17.787 1.00 59.44 245 ILE A CA 1
ATOM 1988 C C . ILE A 1 245 ? 16.953 21.323 -16.620 1.00 59.44 245 ILE A C 1
ATOM 1990 O O . ILE A 1 245 ? 16.133 20.404 -16.653 1.00 59.44 245 ILE A O 1
ATOM 1994 N N . ASN A 1 246 ? 17.896 21.461 -15.686 1.00 52.97 246 ASN A N 1
ATOM 1995 C CA . ASN A 1 246 ? 18.015 20.631 -14.483 1.00 52.97 246 ASN A CA 1
ATOM 1996 C C . ASN A 1 246 ? 16.978 21.009 -13.424 1.00 52.97 246 ASN A C 1
ATOM 1998 O O . ASN A 1 246 ? 16.659 22.215 -13.320 1.00 52.97 246 ASN A O 1
#

Radius of gyration: 25.28 Å; chains: 1; bounding box: 46×75×61 Å

pLDDT: mean 75.0, std 12.85, range [47.31, 95.75]

Secondary structure (DSSP, 8-state):
--TT-------TT-PPPGGGSBTBHHHHHHHHHSHHHHHHHHHHHSTTPPTT-EEEE--B-TTS-B-SEEEEESSTT--PPPEEE---HHHHHHHHHHHHHTTT-SS--HHHHHHHHHHH--SSGGG-SSSTT-HHHHHHHHHHHHHHHHHHHHHHHHHHHHHT--HHHHHHHHHHHHHHHHHHHHHHHHHHHHHHHS----PPPGGGT-TTS--SS---TT-HHHHHHHHHHHHHTB-TTT-SB-